Protein 8K9O (pdb70)

Sequence (179 aa):
SAGLSMQAELRQQQQRVELFSEVTLKIRQSLQLKEILHTTVTEVQRILQQADRVLIYHVLPDGTGKTISESVLPDYPTLMDLEFPQEVFPQEYQQLYAQGRVRAIADVHDPTAGLAECLVEFVDQFHHIKAKLIVPIVQNQLWGLLIAHQCDSVRQWVDFELELMQQLADQISIALSQAQL

Structure (mmCIF, N/CA/C/O backbone):
data_8K9O
#
_entry.id   8K9O
#
_cell.length_a   64.273
_cell.length_b   64.273
_cell.length_c   84.116
_cell.angle_alpha   90.000
_cell.angle_beta   90.000
_cell.angle_gamma   90.000
#
_symmetry.space_group_name_H-M   'P 43 21 2'
#
loop_
_entity.id
_entity.type
_entity.pdbx_description
1 polymer 'histidine kinase'
2 non-polymer PHYCOCYANOBILIN
3 water water
#
loop_
_atom_site.group_PDB
_atom_site.id
_atom_site.type_symbol
_atom_site.label_atom_id
_atom_site.label_alt_id
_atom_site.label_comp_id
_atom_site.label_asym_id
_atom_site.label_entity_id
_atom_site.label_seq_id
_atom_site.pdbx_PDB_ins_code
_atom_site.Cartn_x
_atom_site.Cartn_y
_atom_site.Cartn_z
_atom_site.occupancy
_atom_site.B_iso_or_equiv
_atom_site.auth_seq_id
_atom_site.auth_comp_id
_atom_site.auth_asym_id
_atom_site.auth_atom_id
_atom_site.pdbx_PDB_model_num
ATOM 1 N N . SER A 1 3 ? -34.915 -9.968 47.458 1.000 56.640 132 SER A N 1
ATOM 2 C CA . SER A 1 3 ? -34.584 -8.889 46.479 1.000 46.195 132 SER A CA 1
ATOM 3 C C . SER A 1 3 ? -34.777 -9.394 45.034 1.000 37.175 132 SER A C 1
ATOM 4 O O . SER A 1 3 ? -35.598 -10.310 44.802 1.000 37.407 132 SER A O 1
ATOM 7 N N . ALA A 1 4 ? -34.122 -8.734 44.077 1.000 37.532 133 ALA A N 1
ATOM 8 C CA . ALA A 1 4 ? -34.316 -8.921 42.627 1.000 34.049 133 ALA A CA 1
ATOM 9 C C . ALA A 1 4 ? -33.431 -7.908 41.887 1.000 34.197 133 ALA A C 1
ATOM 10 O O . ALA A 1 4 ? -32.812 -7.018 42.562 1.000 28.245 133 ALA A O 1
ATOM 12 N N . GLY A 1 5 ? -33.392 -8.028 40.557 1.000 30.520 134 GLY A N 1
ATOM 13 C CA . GLY A 1 5 ? -32.598 -7.139 39.685 1.000 35.420 134 GLY A CA 1
ATOM 14 C C . GLY A 1 5 ? -31.377 -7.858 39.160 1.000 37.369 134 GLY A C 1
ATOM 15 O O . GLY A 1 5 ? -30.588 -7.194 38.444 1.000 34.331 134 GLY A O 1
ATOM 16 N N . LEU A 1 6 ? -31.228 -9.158 39.494 1.000 34.053 135 LEU A N 1
ATOM 17 C CA . LEU A 1 6 ? -30.061 -9.990 39.095 1.000 36.973 135 LEU A CA 1
ATOM 18 C C . LEU A 1 6 ? -30.070 -10.216 37.578 1.000 36.206 135 LEU A C 1
ATOM 19 O O . LEU A 1 6 ? -28.969 -10.313 37.004 1.000 34.498 135 LEU A O 1
ATOM 24 N N . SER A 1 7 ? -31.242 -10.274 36.933 1.000 32.812 136 SER A N 1
ATOM 25 C CA . SER A 1 7 ? -31.314 -10.540 35.471 1.000 31.563 136 SER A CA 1
ATOM 26 C C . SER A 1 7 ? -30.889 -9.285 34.668 1.000 34.997 136 SER A C 1
ATOM 27 O O . SER A 1 7 ? -30.315 -9.442 33.574 1.000 34.758 136 SER A O 1
ATOM 30 N N . MET A 1 8 ? -31.131 -8.083 35.204 1.000 37.185 137 MET A N 1
ATOM 31 C CA . MET A 1 8 ? -30.886 -6.770 34.522 1.000 40.407 137 MET A CA 1
ATOM 32 C C . MET A 1 8 ? -29.428 -6.637 34.049 1.000 43.040 137 MET A C 1
ATOM 33 O O . MET A 1 8 ? -29.223 -6.201 32.898 1.000 43.083 137 MET A O 1
ATOM 38 N N . GLN A 1 9 ? -28.468 -6.925 34.932 1.000 43.822 138 GLN A N 1
ATOM 39 C CA . GLN A 1 9 ? -27.020 -6.703 34.671 1.000 51.125 138 GLN A CA 1
ATOM 40 C C . GLN A 1 9 ? -26.358 -8.047 34.308 1.000 46.826 138 GLN A C 1
ATOM 41 O O . GLN A 1 9 ? -25.173 -8.023 33.962 1.000 45.210 138 GLN A O 1
ATOM 47 N N . ALA A 1 10 ? -27.100 -9.167 34.327 1.000 39.573 139 ALA A N 1
ATOM 48 C CA . ALA A 1 10 ? -26.642 -10.474 33.791 1.000 37.143 139 ALA A CA 1
ATOM 49 C C . ALA A 1 10 ? -27.299 -10.758 32.419 1.000 33.774 139 ALA A C 1
ATOM 50 O O . ALA A 1 10 ? -26.944 -10.069 31.426 1.000 32.885 139 ALA A O 1
ATOM 52 N N . GLU A 1 11 ? -28.197 -11.746 32.328 1.000 33.570 140 GLU A N 1
ATOM 53 C CA . GLU A 1 11 ? -28.564 -12.366 31.019 1.000 32.342 140 GLU A CA 1
ATOM 54 C C . GLU A 1 11 ? -29.375 -11.380 30.153 1.000 30.843 140 GLU A C 1
ATOM 55 O O . GLU A 1 11 ? -29.197 -11.413 28.937 1.000 27.558 140 GLU A O 1
ATOM 61 N N . LEU A 1 12 ? -30.224 -10.520 30.720 1.000 31.403 141 LEU A N 1
ATOM 62 C CA . LEU A 1 12 ? -30.970 -9.513 29.894 1.000 29.664 141 LEU A CA 1
ATOM 63 C C . LEU A 1 12 ? -30.005 -8.506 29.260 1.000 29.896 141 LEU A C 1
ATOM 64 O O . LEU A 1 12 ? -30.182 -8.209 28.032 1.000 29.275 141 LEU A O 1
ATOM 69 N N . ARG A 1 13 ? -28.989 -8.006 29.969 1.000 29.338 142 ARG A N 1
ATOM 70 C CA . ARG A 1 13 ? -28.029 -7.058 29.332 1.000 32.439 142 ARG A CA 1
ATOM 71 C C . ARG A 1 13 ? -27.159 -7.831 28.311 1.000 32.696 142 ARG A C 1
ATOM 72 O O . ARG A 1 13 ? -26.858 -7.286 27.229 1.000 27.384 142 ARG A O 1
ATOM 80 N N . GLN A 1 14 ? -26.785 -9.084 28.609 1.000 29.053 143 GLN A N 1
ATOM 81 C CA . GLN A 1 14 ? -26.073 -9.953 27.631 1.000 30.237 143 GLN A CA 1
ATOM 82 C C . GLN A 1 14 ? -26.907 -10.043 26.355 1.000 26.494 143 GLN A C 1
ATOM 83 O O . GLN A 1 14 ? -26.342 -9.864 25.277 1.000 24.488 143 GLN A O 1
ATOM 89 N N . GLN A 1 15 ? -28.188 -10.380 26.490 1.000 23.876 144 GLN A N 1
ATOM 90 C CA . GLN A 1 15 ? -29.103 -10.564 25.328 1.000 23.275 144 GLN A CA 1
ATOM 91 C C . GLN A 1 15 ? -29.210 -9.208 24.599 1.000 21.660 144 GLN A C 1
ATOM 92 O O . GLN A 1 15 ? -29.275 -9.227 23.381 1.000 22.015 144 GLN A O 1
ATOM 98 N N . GLN A 1 16 ? -29.161 -8.054 25.295 1.000 23.562 145 GLN A N 1
ATOM 99 C CA . GLN A 1 16 ? -29.370 -6.725 24.649 1.000 25.354 145 GLN A CA 1
ATOM 100 C C . GLN A 1 16 ? -28.200 -6.403 23.717 1.000 24.417 145 GLN A C 1
ATOM 101 O O . GLN A 1 16 ? -28.438 -5.983 22.568 1.000 22.378 145 GLN A O 1
ATOM 107 N N . GLN A 1 17 ? -26.973 -6.645 24.196 1.000 21.102 146 GLN A N 1
ATOM 108 C CA . GLN A 1 17 ? -25.765 -6.494 23.373 1.000 20.252 146 GLN A CA 1
ATOM 109 C C . GLN A 1 17 ? -25.924 -7.392 22.144 1.000 16.113 146 GLN A C 1
ATOM 110 O O . GLN A 1 17 ? -25.635 -6.924 20.990 1.000 18.473 146 GLN A O 1
ATOM 116 N N . ARG A 1 18 ? -26.379 -8.624 22.342 1.000 17.746 147 ARG A N 1
ATOM 117 C CA . ARG A 1 18 ? -26.544 -9.576 21.228 1.000 18.715 147 ARG A CA 1
ATOM 118 C C . ARG A 1 18 ? -27.600 -9.045 20.251 1.000 18.581 147 ARG A C 1
ATOM 119 O O . ARG A 1 18 ? -27.419 -9.230 19.049 1.000 17.325 147 ARG A O 1
ATOM 127 N N . VAL A 1 19 ? -28.691 -8.459 20.746 1.000 15.741 148 VAL A N 1
ATOM 128 C CA . VAL A 1 19 ? -29.700 -7.864 19.824 1.000 16.140 148 VAL A CA 1
ATOM 129 C C . VAL A 1 19 ? -29.052 -6.756 18.982 1.000 15.669 148 VAL A C 1
ATOM 130 O O . VAL A 1 19 ? -29.284 -6.722 17.739 1.000 16.887 148 VAL A O 1
ATOM 134 N N . GLU A 1 20 ? -28.259 -5.879 19.583 1.000 16.219 149 GLU A N 1
ATOM 135 C CA . GLU A 1 20 ? -27.643 -4.733 18.852 1.000 17.895 149 GLU A CA 1
ATOM 136 C C . GLU A 1 20 ? -26.670 -5.283 17.810 1.000 18.775 149 GLU A C 1
ATOM 137 O O . GLU A 1 20 ? -26.648 -4.801 16.680 1.000 19.351 149 GLU A O 1
ATOM 143 N N . LEU A 1 21 ? -25.874 -6.288 18.169 1.000 18.483 150 LEU A N 1
ATOM 144 C CA . LEU A 1 21 ? -24.914 -6.880 17.209 1.000 19.186 150 LEU A CA 1
ATOM 145 C C . LEU A 1 21 ? -25.680 -7.574 16.069 1.000 20.027 150 LEU A C 1
ATOM 146 O O . LEU A 1 21 ? -25.241 -7.505 14.910 1.000 20.419 150 LEU A O 1
ATOM 151 N N . PHE A 1 22 ? -26.800 -8.232 16.354 1.000 17.555 151 PHE A N 1
ATOM 152 C CA . PHE A 1 22 ? -27.622 -8.894 15.327 1.000 17.157 151 PHE A CA 1
ATOM 153 C C . PHE A 1 22 ? -28.160 -7.848 14.345 1.000 17.958 151 PHE A C 1
ATOM 154 O O . PHE A 1 22 ? -28.165 -8.092 13.120 1.000 17.810 151 PHE A O 1
ATOM 162 N N . SER A 1 23 ? -28.642 -6.717 14.851 1.000 16.794 152 SER A N 1
ATOM 163 C CA . SER A 1 23 ? -29.118 -5.604 13.983 1.000 16.722 152 SER A CA 1
ATOM 164 C C . SER A 1 23 ? -28.009 -5.196 13.009 1.000 18.133 152 SER A C 1
ATOM 165 O O . SER A 1 23 ? -28.253 -5.051 11.795 1.000 18.046 152 SER A O 1
ATOM 168 N N . GLU A 1 24 ? -26.791 -5.026 13.522 1.000 19.010 153 GLU A N 1
ATOM 169 C CA . GLU A 1 24 ? -25.621 -4.556 12.752 1.000 18.000 153 GLU A CA 1
ATOM 170 C C . GLU A 1 24 ? -25.202 -5.618 11.738 1.000 17.959 153 GLU A C 1
ATOM 171 O O . GLU A 1 24 ? -24.881 -5.236 10.597 1.000 18.422 153 GLU A O 1
ATOM 177 N N . VAL A 1 25 ? -25.178 -6.898 12.110 1.000 17.481 154 VAL A N 1
ATOM 178 C CA . VAL A 1 25 ? -24.692 -7.957 11.190 1.000 19.855 154 VAL A CA 1
ATOM 179 C C . VAL A 1 25 ? -25.693 -8.120 10.046 1.000 18.402 154 VAL A C 1
ATOM 180 O O . VAL A 1 25 ? -25.258 -8.249 8.881 1.000 18.817 154 VAL A O 1
ATOM 184 N N . THR A 1 26 ? -26.989 -8.051 10.321 1.000 16.578 155 THR A N 1
ATOM 185 C CA . THR A 1 26 ? -27.983 -8.193 9.227 1.000 16.526 155 THR A CA 1
ATOM 186 C C . THR A 1 26 ? -27.872 -6.982 8.283 1.000 16.529 155 THR A C 1
ATOM 187 O O . THR A 1 26 ? -27.951 -7.199 7.031 1.000 16.328 155 THR A O 1
ATOM 191 N N . LEU A 1 27 ? -27.674 -5.766 8.790 1.000 17.114 156 LEU A N 1
ATOM 192 C CA . LEU A 1 27 ? -27.469 -4.600 7.868 1.000 16.746 156 LEU A CA 1
ATOM 193 C C . LEU A 1 27 ? -26.241 -4.830 6.977 1.000 16.705 156 LEU A C 1
ATOM 194 O O . LEU A 1 27 ? -26.355 -4.562 5.756 1.000 16.316 156 LEU A O 1
ATOM 199 N N . LYS A 1 28 ? -25.105 -5.268 7.531 1.000 15.353 157 LYS A N 1
ATOM 200 C CA . LYS A 1 28 ? -23.842 -5.498 6.768 1.000 19.124 157 LYS A CA 1
ATOM 201 C C . LYS A 1 28 ? -24.107 -6.516 5.656 1.000 17.608 157 LYS A C 1
ATOM 202 O O . LYS A 1 28 ? -23.645 -6.298 4.493 1.000 16.845 157 LYS A O 1
ATOM 208 N N . ILE A 1 29 ? -24.816 -7.610 5.957 1.000 16.313 158 ILE A N 1
ATOM 209 C CA . ILE A 1 29 ? -25.109 -8.629 4.905 1.000 15.442 158 ILE A CA 1
ATOM 210 C C . ILE A 1 29 ? -26.022 -8.034 3.841 1.000 15.163 158 ILE A C 1
ATOM 211 O O . ILE A 1 29 ? -25.756 -8.241 2.614 1.000 16.762 158 ILE A O 1
ATOM 216 N N . ARG A 1 30 ? -27.013 -7.232 4.221 1.000 15.996 159 ARG A N 1
ATOM 217 C CA . ARG A 1 30 ? -27.893 -6.573 3.238 1.000 15.740 159 ARG A CA 1
ATOM 218 C C . ARG A 1 30 ? -27.082 -5.617 2.361 1.000 16.895 159 ARG A C 1
ATOM 219 O O . ARG A 1 30 ? -27.397 -5.529 1.146 1.000 16.543 159 ARG A O 1
ATOM 227 N N . GLN A 1 31 ? -26.083 -4.948 2.930 1.000 16.970 160 GLN A N 1
ATOM 228 C CA . GLN A 1 31 ? -25.208 -4.022 2.159 1.000 17.406 160 GLN A CA 1
ATOM 229 C C . GLN A 1 31 ? -24.423 -4.829 1.126 1.000 17.555 160 GLN A C 1
ATOM 230 O O . GLN A 1 31 ? -24.286 -4.323 0.004 1.000 19.136 160 GLN A O 1
ATOM 236 N N . SER A 1 32 ? -23.904 -6.007 1.462 1.000 17.016 161 SER A N 1
ATOM 237 C CA . SER A 1 32 ? -23.196 -6.930 0.538 1.000 17.544 161 SER A CA 1
ATOM 238 C C . SER A 1 32 ? -24.152 -7.321 -0.593 1.000 18.608 161 SER A C 1
ATOM 239 O O . SER A 1 32 ? -23.797 -7.213 -1.775 1.000 17.225 161 SER A O 1
ATOM 242 N N . LEU A 1 33 ? -25.389 -7.690 -0.247 1.000 16.814 162 LEU A N 1
ATOM 243 C CA . LEU A 1 33 ? -26.417 -8.028 -1.264 1.000 16.246 162 LEU A CA 1
ATOM 244 C C . LEU A 1 33 ? -26.666 -6.817 -2.174 1.000 15.775 162 LEU A C 1
ATOM 245 O O . LEU A 1 33 ? -26.740 -6.980 -3.410 1.000 17.432 162 LEU A O 1
ATOM 250 N N . GLN A 1 34 ? -26.844 -5.643 -1.605 1.000 16.172 163 GLN A N 1
ATOM 251 C CA . GLN A 1 34 ? -27.182 -4.442 -2.389 1.000 16.323 163 GLN A CA 1
ATOM 252 C C . GLN A 1 34 ? -26.006 -4.093 -3.318 1.000 14.944 163 GLN A C 1
ATOM 253 O O . GLN A 1 34 ? -26.297 -3.794 -4.509 1.000 15.013 163 GLN A O 1
ATOM 259 N N . LEU A 1 35 ? -24.757 -4.114 -2.827 1.000 15.504 164 LEU A N 1
ATOM 260 C CA . LEU A 1 35 ? -23.602 -3.864 -3.720 1.000 16.157 164 LEU A CA 1
ATOM 261 C C . LEU A 1 35 ? -23.582 -4.872 -4.880 1.000 16.490 164 LEU A C 1
ATOM 262 O O . LEU A 1 35 ? -23.415 -4.433 -6.055 1.000 15.722 164 LEU A O 1
ATOM 267 N N . LYS A 1 36 ? -23.789 -6.181 -4.628 1.000 13.504 165 LYS A N 1
ATOM 268 C CA . LYS A 1 36 ? -23.754 -7.186 -5.711 1.000 15.987 165 LYS A CA 1
ATOM 269 C C . LYS A 1 36 ? -24.944 -6.957 -6.652 1.000 15.035 165 LYS A C 1
ATOM 270 O O . LYS A 1 36 ? -24.790 -7.176 -7.880 1.000 15.494 165 LYS A O 1
ATOM 276 N N . GLU A 1 37 ? -26.074 -6.511 -6.109 1.000 14.873 166 GLU A N 1
ATOM 277 C CA . GLU A 1 37 ? -27.237 -6.187 -6.972 1.000 15.542 166 GLU A CA 1
ATOM 278 C C . GLU A 1 37 ? -26.910 -5.011 -7.886 1.000 14.771 166 GLU A C 1
ATOM 279 O O . GLU A 1 37 ? -27.274 -5.053 -9.114 1.000 16.564 166 GLU A O 1
ATOM 285 N N . ILE A 1 38 ? -26.249 -3.995 -7.362 1.000 14.855 167 ILE A N 1
ATOM 286 C CA . ILE A 1 38 ? -25.917 -2.808 -8.194 1.000 15.426 167 ILE A CA 1
ATOM 287 C C . ILE A 1 38 ? -24.957 -3.244 -9.304 1.000 15.587 167 ILE A C 1
ATOM 288 O O . ILE A 1 38 ? -25.160 -2.819 -10.492 1.000 14.788 167 ILE A O 1
ATOM 293 N N . LEU A 1 39 ? -23.951 -4.053 -8.971 1.000 14.688 168 LEU A N 1
ATOM 294 C CA . LEU A 1 39 ? -22.968 -4.551 -9.974 1.000 15.272 168 LEU A CA 1
ATOM 295 C C . LEU A 1 39 ? -23.707 -5.416 -11.002 1.000 15.670 168 LEU A C 1
ATOM 296 O O . LEU A 1 39 ? -23.429 -5.292 -12.207 1.000 16.101 168 LEU A O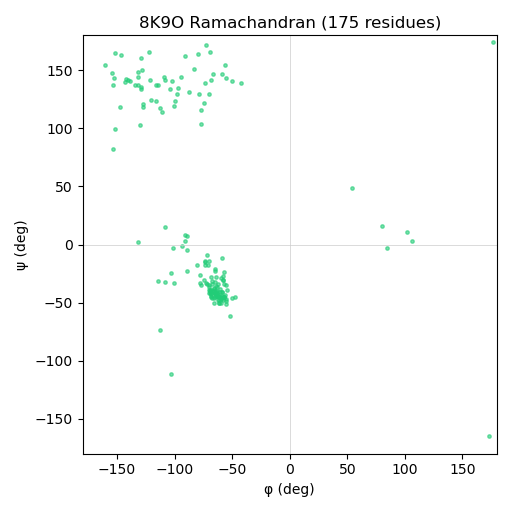 1
ATOM 301 N N . HIS A 1 40 ? -24.607 -6.308 -10.575 1.000 14.383 169 HIS A N 1
ATOM 302 C CA . HIS A 1 40 ? -25.408 -7.167 -11.488 1.000 15.408 169 HIS A CA 1
ATOM 303 C C . HIS A 1 40 ? -26.292 -6.309 -12.405 1.000 16.120 169 HIS A C 1
ATOM 304 O O . HIS A 1 40 ? -26.340 -6.519 -13.644 1.000 15.369 169 HIS A O 1
ATOM 311 N N . THR A 1 41 ? -27.042 -5.382 -11.838 1.000 15.711 170 THR A N 1
ATOM 312 C CA . THR A 1 41 ? -27.868 -4.433 -12.619 1.000 16.010 170 THR A CA 1
ATOM 313 C C . THR A 1 41 ? -26.961 -3.688 -13.599 1.000 14.204 170 THR A C 1
ATOM 314 O O . THR A 1 41 ? -27.346 -3.459 -14.760 1.000 16.542 170 THR A O 1
ATOM 318 N N . THR A 1 42 ? -25.796 -3.255 -13.176 1.000 14.094 171 THR A N 1
ATOM 319 C CA . THR A 1 42 ? -24.877 -2.502 -14.069 1.000 14.707 171 THR A CA 1
ATOM 320 C C . THR A 1 42 ? -24.473 -3.389 -15.262 1.000 15.070 171 THR A C 1
ATOM 321 O O . THR A 1 42 ? -24.563 -2.930 -16.443 1.000 14.818 171 THR A O 1
ATOM 325 N N . VAL A 1 43 ? -24.016 -4.630 -15.046 1.000 14.293 172 VAL A N 1
ATOM 326 C CA . VAL A 1 43 ? -23.597 -5.484 -16.195 1.000 14.904 172 VAL A CA 1
ATOM 327 C C . VAL A 1 43 ? -24.801 -5.830 -17.078 1.000 14.583 172 VAL A C 1
ATOM 328 O O . VAL A 1 43 ? -24.657 -5.802 -18.342 1.000 14.798 172 VAL A O 1
ATOM 332 N N . THR A 1 44 ? -25.980 -6.074 -16.506 1.000 14.426 173 THR A N 1
ATOM 333 C CA . THR A 1 44 ? -27.180 -6.423 -17.300 1.000 14.412 173 THR A CA 1
ATOM 334 C C . THR A 1 44 ? -27.648 -5.209 -18.126 1.000 14.141 173 THR A C 1
ATOM 335 O O . THR A 1 44 ? -27.939 -5.382 -19.335 1.000 14.926 173 THR A O 1
ATOM 339 N N . GLU A 1 45 ? -27.680 -4.037 -17.519 1.000 13.988 174 GLU A N 1
ATOM 340 C CA . GLU A 1 45 ? -28.097 -2.810 -18.233 1.000 15.580 174 GLU A CA 1
ATOM 341 C C . GLU A 1 45 ? -27.028 -2.443 -19.283 1.000 15.561 174 GLU A C 1
ATOM 342 O O . GLU A 1 45 ? -27.417 -2.025 -20.402 1.000 14.804 174 GLU A O 1
ATOM 348 N N . VAL A 1 46 ? -25.741 -2.542 -18.975 1.000 14.081 175 VAL A N 1
ATOM 349 C CA . VAL A 1 46 ? -24.696 -2.223 -19.994 1.000 15.304 175 VAL A CA 1
ATOM 350 C C . VAL A 1 46 ? -24.820 -3.197 -21.151 1.000 16.097 175 VAL A C 1
ATOM 351 O O . VAL A 1 46 ? -24.735 -2.744 -22.321 1.000 14.577 175 VAL A O 1
ATOM 355 N N . GLN A 1 47 ? -25.080 -4.470 -20.883 1.000 15.346 176 GLN A N 1
ATOM 356 C CA . GLN A 1 47 ? -25.249 -5.429 -21.986 1.000 17.651 176 GLN A CA 1
ATOM 357 C C . GLN A 1 47 ? -26.448 -5.022 -22.877 1.000 17.598 176 GLN A C 1
ATOM 358 O O . GLN A 1 47 ? -26.292 -4.996 -24.116 1.000 16.983 176 GLN A O 1
ATOM 364 N N . ARG A 1 48 ? -27.587 -4.661 -22.282 1.000 16.219 177 ARG A N 1
ATOM 365 C CA . ARG A 1 48 ? -28.808 -4.226 -23.013 1.000 16.490 177 ARG A CA 1
ATOM 366 C C . ARG A 1 48 ? -28.511 -2.949 -23.803 1.000 16.542 177 ARG A C 1
ATOM 367 O O . ARG A 1 48 ? -28.888 -2.837 -25.002 1.000 16.807 177 ARG A O 1
ATOM 375 N N . ILE A 1 49 ? -27.881 -1.957 -23.165 1.000 15.459 178 ILE A N 1
ATOM 376 C CA . ILE A 1 49 ? -27.633 -0.631 -23.779 1.000 15.306 178 ILE A CA 1
ATOM 377 C C . ILE A 1 49 ? -26.628 -0.744 -24.911 1.000 16.103 178 ILE A C 1
ATOM 378 O O . ILE A 1 49 ? -26.880 -0.150 -25.986 1.000 17.487 178 ILE A O 1
ATOM 383 N N . LEU A 1 50 ? -25.599 -1.575 -24.739 1.000 15.806 179 LEU A N 1
ATOM 384 C CA . LEU A 1 50 ? -24.572 -1.726 -25.797 1.000 17.356 179 LEU A CA 1
ATOM 385 C C . LEU A 1 50 ? -25.071 -2.667 -26.874 1.000 17.496 179 LEU A C 1
ATOM 386 O O . LEU A 1 50 ? -24.452 -2.698 -27.945 1.000 18.959 179 LEU A O 1
ATOM 391 N N . GLN A 1 51 ? -26.081 -3.444 -26.563 1.000 17.115 180 GLN A N 1
ATOM 392 C CA A GLN A 1 51 ? -26.481 -4.654 -27.322 0.500 18.426 180 GLN A CA 1
ATOM 393 C CA B GLN A 1 51 ? -26.468 -4.622 -27.368 0.500 19.928 180 GLN A CA 1
ATOM 394 C C . GLN A 1 51 ? -25.216 -5.483 -27.564 1.000 19.377 180 GLN A C 1
ATOM 395 O O . GLN A 1 51 ? -25.001 -5.986 -28.685 1.000 18.759 180 GLN A O 1
ATOM 406 N N . ALA A 1 52 ? -24.413 -5.653 -26.512 1.000 18.399 181 ALA A N 1
ATOM 407 C CA . ALA A 1 52 ? -23.266 -6.589 -26.497 1.000 18.029 181 ALA A CA 1
ATOM 408 C C . ALA A 1 52 ? -23.799 -7.991 -26.244 1.000 18.013 181 ALA A C 1
ATOM 409 O O . ALA A 1 52 ? -24.973 -8.134 -25.780 1.000 18.461 181 ALA A O 1
ATOM 411 N N . ASP A 1 53 ? -22.991 -9.016 -26.516 1.000 16.583 182 ASP A N 1
ATOM 412 C CA . ASP A 1 53 ? -23.408 -10.431 -26.291 1.000 17.339 182 ASP A CA 1
ATOM 413 C C . ASP A 1 53 ? -23.041 -10.883 -24.867 1.000 17.858 182 ASP A C 1
ATOM 414 O O . ASP A 1 53 ? -23.700 -11.798 -24.335 1.000 18.718 182 ASP A O 1
ATOM 419 N N . ARG A 1 54 ? -22.060 -10.230 -24.243 1.000 16.904 183 ARG A N 1
ATOM 420 C CA . ARG A 1 54 ? -21.695 -10.505 -22.849 1.000 16.885 183 ARG A CA 1
ATOM 421 C C . ARG A 1 54 ? -21.068 -9.252 -22.232 1.000 16.834 183 ARG A C 1
ATOM 422 O O . ARG A 1 54 ? -20.273 -8.595 -22.890 1.000 16.468 183 ARG A O 1
ATOM 430 N N . VAL A 1 55 ? -21.447 -8.958 -21.005 1.000 14.545 184 VAL A N 1
ATOM 431 C CA . VAL A 1 55 ? -20.761 -7.941 -20.167 1.000 14.917 184 VAL A CA 1
ATOM 432 C C . VAL A 1 55 ? -20.464 -8.596 -18.832 1.000 16.468 184 VAL A C 1
ATOM 433 O O . VAL A 1 55 ? -21.365 -9.329 -18.335 1.000 18.182 184 VAL A O 1
ATOM 437 N N . LEU A 1 56 ? -19.238 -8.438 -18.316 1.000 16.088 185 LEU A N 1
ATOM 438 C CA . LEU A 1 56 ? -18.910 -9.111 -17.034 1.000 16.600 185 LEU A CA 1
ATOM 439 C C . LEU A 1 56 ? -17.945 -8.243 -16.249 1.000 16.453 185 LEU A C 1
ATOM 440 O O . LEU A 1 56 ? -17.287 -7.301 -16.819 1.000 14.068 185 LEU A O 1
ATOM 445 N N . ILE A 1 57 ? -17.847 -8.536 -14.952 1.000 15.828 186 ILE A N 1
ATOM 446 C CA . ILE A 1 57 ? -16.792 -7.995 -14.054 1.000 17.725 186 ILE A CA 1
ATOM 447 C C . ILE A 1 57 ? -15.908 -9.170 -13.644 1.000 19.817 186 ILE A C 1
ATOM 448 O O . ILE A 1 57 ? -16.448 -10.182 -13.136 1.000 18.797 186 ILE A O 1
ATOM 453 N N . TYR A 1 58 ? -14.629 -9.112 -14.026 1.000 18.758 187 TYR A N 1
ATOM 454 C CA . TYR A 1 58 ? -13.605 -10.128 -13.711 1.000 21.126 187 TYR A CA 1
ATOM 455 C C . TYR A 1 58 ? -12.771 -9.593 -12.549 1.000 21.013 187 TYR A C 1
ATOM 456 O O . TYR A 1 58 ? -12.145 -8.555 -12.681 1.000 22.749 187 TYR A O 1
ATOM 465 N N . HIS A 1 59 ? -12.744 -10.287 -11.407 1.000 22.720 188 HIS A N 1
ATOM 466 C CA . HIS A 1 59 ? -11.993 -9.893 -10.198 1.000 20.788 188 HIS A CA 1
ATOM 467 C C . HIS A 1 59 ? -10.659 -10.652 -10.176 1.000 18.623 188 HIS A C 1
ATOM 468 O O . HIS A 1 59 ? -10.671 -11.869 -10.397 1.000 19.658 188 HIS A O 1
ATOM 475 N N . VAL A 1 60 ? -9.574 -9.935 -9.991 1.000 21.128 189 VAL A N 1
ATOM 476 C CA . VAL A 1 60 ? -8.232 -10.568 -9.814 1.000 23.500 189 VAL A CA 1
ATOM 477 C C . VAL A 1 60 ? -7.880 -10.549 -8.328 1.000 24.822 189 VAL A C 1
ATOM 478 O O . VAL A 1 60 ? -8.136 -9.529 -7.650 1.000 23.429 189 VAL A O 1
ATOM 482 N N . LEU A 1 61 ? -7.268 -11.640 -7.867 1.000 28.846 190 LEU A N 1
ATOM 483 C CA . LEU A 1 61 ? -6.711 -11.794 -6.499 1.000 32.705 190 LEU A CA 1
ATOM 484 C C . LEU A 1 61 ? -5.263 -11.335 -6.543 1.000 31.851 190 LEU A C 1
ATOM 485 O O . LEU A 1 61 ? -4.721 -11.189 -7.632 1.000 30.774 190 LEU A O 1
ATOM 490 N N . PRO A 1 62 ? -4.595 -11.024 -5.401 1.000 38.618 191 PRO A N 1
ATOM 491 C CA . PRO A 1 62 ? -3.218 -10.500 -5.430 1.000 37.618 191 PRO A CA 1
ATOM 492 C C . PRO A 1 62 ? -2.159 -11.377 -6.130 1.000 38.314 191 PRO A C 1
ATOM 493 O O . PRO A 1 62 ? -1.169 -10.851 -6.639 1.000 44.445 191 PRO A O 1
ATOM 497 N N . ASP A 1 63 ? -2.407 -12.679 -6.212 1.000 41.687 192 ASP A N 1
ATOM 498 C CA . ASP A 1 63 ? -1.511 -13.642 -6.912 1.000 40.382 192 ASP A CA 1
ATOM 499 C C . ASP A 1 63 ? -1.899 -13.749 -8.395 1.000 40.725 192 ASP A C 1
ATOM 500 O O . ASP A 1 63 ? -1.370 -14.626 -9.106 1.000 37.159 192 ASP A O 1
ATOM 505 N N . GLY A 1 64 ? -2.824 -12.902 -8.841 1.000 30.328 193 GLY A N 1
ATOM 506 C CA . GLY A 1 64 ? -3.136 -12.749 -10.263 1.000 30.235 193 GLY A CA 1
ATOM 507 C C . GLY A 1 64 ? -4.127 -13.769 -10.745 1.000 26.101 193 GLY A C 1
ATOM 508 O O . GLY A 1 64 ? -4.516 -13.646 -11.899 1.000 28.363 193 GLY A O 1
ATOM 509 N N . THR A 1 65 ? -4.592 -14.724 -9.920 1.000 23.650 194 THR A N 1
ATOM 510 C CA . THR A 1 65 ? -5.709 -15.599 -10.329 1.000 20.692 194 THR A CA 1
ATOM 511 C C . THR A 1 65 ? -6.990 -14.759 -10.395 1.000 20.462 194 THR A C 1
ATOM 512 O O . THR A 1 65 ? -7.004 -13.674 -9.839 1.000 21.878 194 THR A O 1
ATOM 516 N N . GLY A 1 66 ? -8.034 -15.279 -11.009 1.000 24.648 195 GLY A N 1
ATOM 517 C CA . GLY A 1 66 ? -9.233 -14.455 -11.215 1.000 26.693 195 GLY A CA 1
ATOM 518 C C . GLY A 1 66 ? -10.517 -15.247 -11.284 1.000 26.218 195 GLY A C 1
ATOM 519 O O . GLY A 1 66 ? -10.503 -16.480 -11.437 1.000 27.166 195 GLY A O 1
ATOM 520 N N . LYS A 1 67 ? -11.626 -14.542 -11.155 1.000 26.520 196 LYS A N 1
ATOM 521 C CA . LYS A 1 67 ? -12.970 -15.143 -11.268 1.000 29.901 196 LYS A CA 1
ATOM 522 C C . LYS A 1 67 ? -13.950 -14.056 -11.694 1.000 25.914 196 LYS A C 1
ATOM 523 O O . LYS A 1 67 ? -13.768 -12.890 -11.247 1.000 24.932 196 LYS A O 1
ATOM 529 N N . THR A 1 68 ? -14.962 -14.450 -12.454 1.000 30.017 197 THR A N 1
ATOM 5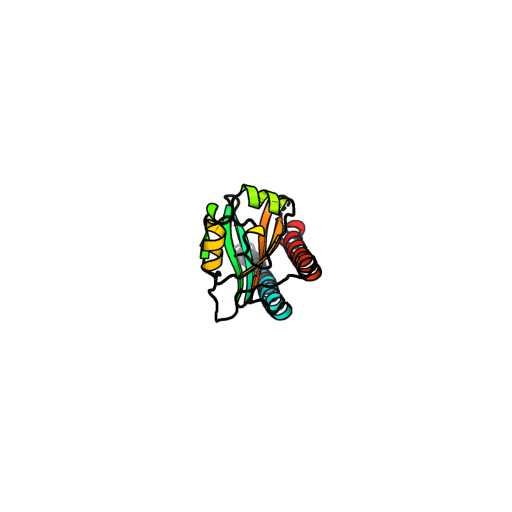30 C CA . THR A 1 68 ? -16.098 -13.577 -12.865 1.000 30.546 197 THR A CA 1
ATOM 531 C C . THR A 1 68 ? -17.032 -13.372 -11.676 1.000 30.322 197 THR A C 1
ATOM 532 O O . THR A 1 68 ? -17.506 -14.385 -11.124 1.000 34.514 197 THR A O 1
ATOM 536 N N . ILE A 1 69 ? -17.261 -12.128 -11.268 1.000 26.793 198 ILE A N 1
ATOM 537 C CA . ILE A 1 69 ? -18.091 -11.845 -10.070 1.000 28.810 198 ILE A CA 1
ATOM 538 C C . ILE A 1 69 ? -19.491 -11.372 -10.504 1.000 26.232 198 ILE A C 1
ATOM 539 O O . ILE A 1 69 ? -20.454 -11.625 -9.741 1.000 22.530 198 ILE A O 1
ATOM 544 N N . SER A 1 70 ? -19.630 -10.808 -11.712 1.000 21.301 199 SER A N 1
ATOM 545 C CA . SER A 1 70 ? -20.931 -10.372 -12.306 1.000 19.988 199 SER A CA 1
ATOM 546 C C . SER A 1 70 ? -20.924 -10.665 -13.803 1.000 19.995 199 SER A C 1
ATOM 547 O O . SER A 1 70 ? -19.865 -10.496 -14.455 1.000 19.492 199 SER A O 1
ATOM 550 N N . GLU A 1 71 ? -22.049 -11.091 -14.362 1.000 17.871 200 GLU A N 1
ATOM 551 C CA . GLU A 1 71 ? -22.140 -11.384 -15.810 1.000 18.009 200 GLU A CA 1
ATOM 552 C C . GLU A 1 71 ? -23.572 -11.186 -16.292 1.000 18.953 200 GLU A C 1
ATOM 553 O O . GLU A 1 71 ? -24.551 -11.598 -15.587 1.000 18.699 200 GLU A O 1
ATOM 559 N N . SER A 1 72 ? -23.690 -10.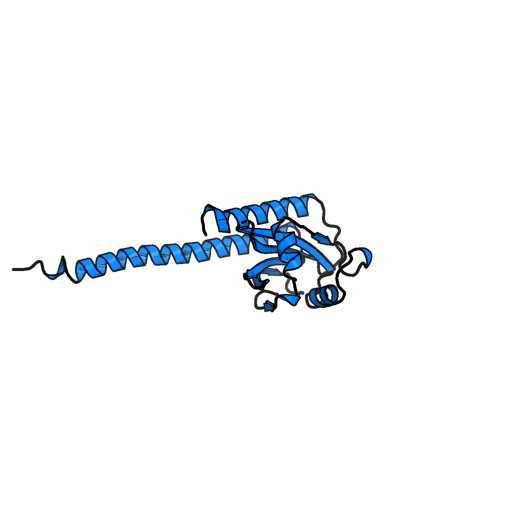670 -17.499 1.000 17.453 201 SER A N 1
ATOM 560 C CA . SER A 1 72 ? -24.914 -10.740 -18.331 1.000 17.593 201 SER A CA 1
ATOM 561 C C . SER A 1 72 ? -24.548 -11.305 -19.688 1.000 19.056 201 SER A C 1
ATOM 562 O O . SER A 1 72 ? -23.737 -10.683 -20.433 1.000 18.740 201 SER A O 1
ATOM 565 N N . VAL A 1 73 ? -25.108 -12.454 -20.057 1.000 19.653 202 VAL A N 1
ATOM 566 C CA . VAL A 1 73 ? -24.724 -13.121 -21.332 1.000 19.688 202 VAL A CA 1
ATOM 567 C C . VAL A 1 73 ? -25.987 -13.567 -22.050 1.000 20.665 202 VAL A C 1
ATOM 568 O O . VAL A 1 73 ? -26.876 -14.042 -21.392 1.000 22.447 202 VAL A O 1
ATOM 572 N N . LEU A 1 74 ? -26.044 -13.363 -23.360 1.000 21.919 203 LEU A N 1
ATOM 573 C CA . LEU A 1 74 ? -27.157 -13.886 -24.174 1.000 23.649 203 LEU A CA 1
ATOM 574 C C . LEU A 1 74 ? -27.058 -15.403 -24.165 1.000 26.403 203 LEU A C 1
ATOM 575 O O . LEU A 1 74 ? -25.978 -15.956 -24.066 1.000 25.783 203 LEU A O 1
ATOM 580 N N . PRO A 1 75 ? -28.207 -16.112 -24.201 1.000 31.812 204 PRO A N 1
ATOM 581 C CA . PRO A 1 75 ? -28.231 -17.542 -23.884 1.000 31.983 204 PRO A CA 1
ATOM 582 C C . PRO A 1 75 ? -27.552 -18.413 -24.950 1.000 32.496 204 PRO A C 1
ATOM 583 O O . PRO A 1 75 ? -27.264 -19.557 -24.638 1.000 35.375 204 PRO A O 1
ATOM 587 N N . ASP A 1 76 ? -27.286 -17.860 -26.136 1.000 31.803 205 ASP A N 1
ATOM 588 C CA . ASP A 1 76 ? -26.589 -18.562 -27.250 1.000 34.986 205 ASP A CA 1
ATOM 589 C C . ASP A 1 76 ? -25.099 -18.738 -26.937 1.000 34.359 205 ASP A C 1
ATOM 590 O O . ASP A 1 76 ? -24.434 -19.413 -27.739 1.000 33.416 205 ASP A O 1
ATOM 595 N N . TYR A 1 77 ? -24.571 -18.128 -25.865 1.000 26.230 206 TYR A N 1
ATOM 596 C CA . TYR A 1 77 ? -23.102 -18.048 -25.653 1.000 26.969 206 TYR A CA 1
ATOM 597 C C . TYR A 1 77 ? -22.758 -18.533 -24.257 1.000 25.468 206 TYR A C 1
ATOM 598 O O . TYR A 1 77 ? -23.556 -18.416 -23.330 1.000 24.709 206 TYR A O 1
ATOM 607 N N . PRO A 1 78 ? -21.556 -19.104 -24.075 1.000 25.140 207 PRO A N 1
ATOM 608 C CA . PRO A 1 78 ? -21.168 -19.639 -22.772 1.000 27.285 207 PRO A CA 1
ATOM 609 C C . PRO A 1 78 ? -21.168 -18.618 -21.631 1.000 29.735 207 PRO A C 1
ATOM 610 O O . PRO A 1 78 ? -20.848 -17.465 -21.877 1.000 23.915 207 PRO A O 1
ATOM 614 N N . THR A 1 79 ? -21.500 -19.086 -20.429 1.000 25.220 208 THR A N 1
ATOM 615 C CA . THR A 1 79 ? -21.435 -18.318 -19.168 1.000 28.188 208 THR A CA 1
ATOM 616 C C . THR A 1 79 ? -20.036 -18.466 -18.582 1.000 30.318 208 THR A C 1
ATOM 617 O O . THR A 1 79 ? -19.554 -19.602 -18.448 1.000 29.272 208 THR A O 1
ATOM 621 N N . LEU A 1 80 ? -19.425 -17.354 -18.194 1.000 24.625 209 LEU A N 1
ATOM 622 C CA . LEU A 1 80 ? -18.157 -17.370 -17.425 1.000 28.295 209 LEU A CA 1
ATOM 623 C C . LEU A 1 80 ? -18.406 -17.309 -15.916 1.000 26.286 209 LEU A C 1
ATOM 624 O O . LEU A 1 80 ? -17.427 -17.301 -15.158 1.000 25.331 209 LEU A O 1
ATOM 629 N N . MET A 1 81 ? -19.652 -17.234 -15.456 1.000 25.973 210 MET A N 1
ATOM 630 C CA . MET A 1 81 ? -19.916 -16.994 -14.010 1.000 28.930 210 MET A CA 1
ATOM 631 C C . MET A 1 81 ? -19.142 -17.937 -13.073 1.000 34.219 210 MET A C 1
ATOM 632 O O . MET A 1 81 ? -18.610 -17.435 -12.028 1.000 35.178 210 MET A O 1
ATOM 637 N N . ASP A 1 82 ? -19.108 -19.237 -13.329 1.000 33.795 211 ASP A N 1
ATOM 638 C CA . ASP A 1 82 ? -18.628 -20.176 -12.263 1.000 39.064 211 ASP A CA 1
ATOM 639 C C . ASP A 1 82 ? -17.115 -20.388 -12.387 1.000 37.726 211 ASP A C 1
ATOM 640 O O . ASP A 1 82 ? -16.540 -21.213 -11.647 1.000 36.787 211 ASP A O 1
ATOM 645 N N . LEU A 1 83 ? -16.469 -19.707 -13.318 1.000 34.420 212 LEU A N 1
ATOM 646 C CA . LEU A 1 83 ? -15.153 -20.187 -13.779 1.000 34.690 212 LEU A CA 1
ATOM 647 C C . LEU A 1 83 ? -14.083 -19.417 -13.028 1.000 37.834 212 LEU A C 1
ATOM 648 O O . LEU A 1 83 ? -14.166 -18.162 -12.924 1.000 35.530 212 LEU A O 1
ATOM 653 N N . GLU A 1 84 ? -13.102 -20.167 -12.553 1.000 29.580 213 GLU A N 1
ATOM 654 C CA . GLU A 1 84 ? -11.903 -19.593 -11.932 1.000 34.394 213 GLU A CA 1
ATOM 655 C C . GLU A 1 84 ? -10.773 -19.839 -12.912 1.000 33.061 213 GLU A C 1
ATOM 656 O O . GLU A 1 84 ? -10.823 -20.888 -13.595 1.000 33.557 213 GLU A O 1
ATOM 662 N N . PHE A 1 85 ? -9.847 -18.892 -13.017 1.000 29.752 214 PHE A N 1
ATOM 663 C CA . PHE A 1 85 ? -8.714 -19.039 -13.955 1.000 30.743 214 PHE A CA 1
ATOM 664 C C . PHE A 1 85 ? -7.431 -18.710 -13.242 1.000 26.331 214 PHE A C 1
ATOM 665 O O . PHE A 1 85 ? -7.399 -17.900 -12.320 1.000 27.069 214 PHE A O 1
ATOM 673 N N . PRO A 1 86 ? -6.344 -19.379 -13.656 1.000 29.674 215 PRO A N 1
ATOM 674 C CA . PRO A 1 86 ? -5.018 -19.095 -13.135 1.000 26.774 215 PRO A CA 1
ATOM 675 C C . PRO A 1 86 ? -4.494 -17.763 -13.680 1.000 27.076 215 PRO A C 1
ATOM 676 O O . PRO A 1 86 ? -5.114 -17.159 -14.607 1.000 25.048 215 PRO A O 1
ATOM 680 N N . GLN A 1 87 ? -3.366 -17.356 -13.115 1.000 24.633 216 GLN A N 1
ATOM 681 C CA . GLN A 1 87 ? -2.626 -16.125 -13.458 1.000 29.846 216 GLN A CA 1
ATOM 682 C C . GLN A 1 87 ? -2.308 -16.126 -14.959 1.000 26.460 216 GLN A C 1
ATOM 683 O O . GLN A 1 87 ? -2.263 -15.028 -15.552 1.000 26.864 216 GLN A O 1
ATOM 689 N N . GLU A 1 88 ? -2.038 -17.289 -15.578 1.000 24.382 217 GLU A N 1
ATOM 690 C CA . GLU A 1 88 ? -1.546 -17.303 -16.987 1.000 24.183 217 GLU A CA 1
ATOM 691 C C . GLU A 1 88 ? -2.600 -16.764 -17.973 1.000 24.788 217 GLU A C 1
ATOM 692 O O . GLU A 1 88 ? -2.197 -16.378 -19.078 1.000 21.381 217 GLU A O 1
ATOM 698 N N . VAL A 1 89 ? -3.899 -16.774 -17.668 1.000 21.761 218 VAL A N 1
ATOM 699 C CA . VAL A 1 89 ? -4.883 -16.226 -18.667 1.000 23.858 218 VAL A CA 1
ATOM 700 C C . VAL A 1 89 ? -4.778 -14.696 -18.761 1.000 20.791 218 VAL A C 1
ATOM 701 O O . VAL A 1 89 ? -5.304 -14.124 -19.745 1.000 20.713 218 VAL A O 1
ATOM 705 N N . PHE A 1 90 ? -4.177 -14.051 -17.781 1.000 20.856 219 PHE A N 1
ATOM 706 C CA . PHE A 1 90 ? -4.085 -12.570 -17.671 1.000 22.983 219 PHE A CA 1
ATOM 707 C C . PHE A 1 90 ? -2.844 -12.280 -16.854 1.000 22.219 219 PHE A C 1
ATOM 708 O O . PHE A 1 90 ? -2.921 -12.045 -15.655 1.000 23.726 219 PHE A O 1
ATOM 716 N N . PRO A 1 91 ? -1.675 -12.285 -17.521 1.000 23.900 220 PRO A N 1
ATOM 717 C CA . PRO A 1 91 ? -0.392 -12.178 -16.833 1.000 24.957 220 PRO A CA 1
ATOM 718 C C . PRO A 1 91 ? -0.218 -10.965 -15.920 1.000 26.029 220 PRO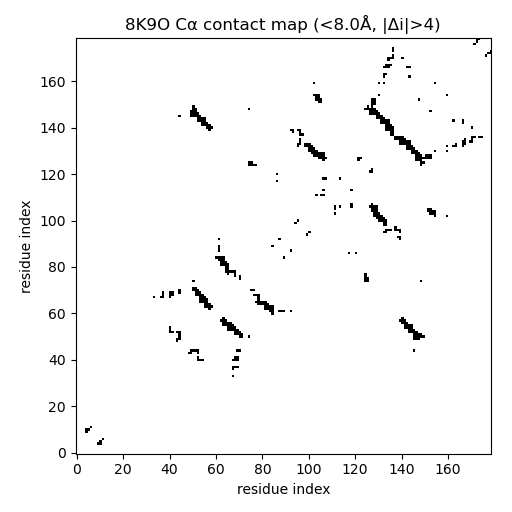 A C 1
ATOM 719 O O . PRO A 1 91 ? -0.653 -9.834 -16.238 1.000 22.353 220 PRO A O 1
ATOM 723 N N . GLN A 1 92 ? 0.466 -11.168 -14.788 1.000 26.388 221 GLN A N 1
ATOM 724 C CA . GLN A 1 92 ? 0.615 -10.089 -13.784 1.000 27.812 221 GLN A CA 1
ATOM 725 C C . GLN A 1 92 ? 1.289 -8.868 -14.419 1.000 26.172 221 GLN A C 1
ATOM 726 O O . GLN A 1 92 ? 0.977 -7.748 -13.953 1.000 24.685 221 GLN A O 1
ATOM 732 N N . GLU A 1 93 ? 2.160 -9.031 -15.413 1.000 25.977 222 GLU A N 1
ATOM 733 C CA . GLU A 1 93 ? 2.782 -7.847 -16.065 1.000 28.991 222 GLU A CA 1
ATOM 734 C C . GLU A 1 93 ? 1.658 -6.964 -16.659 1.000 22.957 222 GLU A C 1
ATOM 735 O O . GLU A 1 93 ? 1.726 -5.751 -16.524 1.000 23.219 222 GLU A O 1
ATOM 741 N N . TYR A 1 94 ? 0.654 -7.576 -17.266 1.000 25.166 223 TYR A N 1
ATOM 742 C CA . TYR A 1 94 ? -0.488 -6.847 -17.876 1.000 22.071 223 TYR A CA 1
ATOM 743 C C . TYR A 1 94 ? -1.448 -6.392 -16.774 1.000 21.842 223 TYR A C 1
ATOM 744 O O . TYR A 1 94 ? -1.978 -5.281 -16.903 1.000 18.297 223 TYR A O 1
ATOM 753 N N . GLN A 1 95 ? -1.640 -7.166 -15.685 1.000 20.052 224 GLN A N 1
ATOM 754 C CA . GLN A 1 95 ? -2.426 -6.667 -14.538 1.000 21.189 224 GLN A CA 1
ATOM 755 C C . GLN A 1 95 ? -1.828 -5.340 -14.087 1.000 21.067 224 GLN A C 1
ATOM 756 O O . GLN A 1 95 ? -2.594 -4.411 -13.806 1.000 20.272 224 GLN A O 1
ATOM 762 N N . GLN A 1 96 ? -0.499 -5.194 -14.082 1.000 20.955 225 GLN A N 1
ATOM 763 C CA . GLN A 1 96 ? 0.117 -3.924 -13.629 1.000 22.200 225 GLN A CA 1
ATOM 764 C C . GLN A 1 96 ? -0.154 -2.804 -14.631 1.000 19.933 225 GLN A C 1
ATOM 765 O O . GLN A 1 96 ? -0.352 -1.662 -14.181 1.000 21.716 225 GLN A O 1
ATOM 771 N N . LEU A 1 97 ? -0.116 -3.083 -15.929 1.000 17.886 226 LEU A N 1
ATOM 772 C CA . LEU A 1 97 ? -0.395 -2.040 -16.948 1.000 16.683 226 LEU A CA 1
ATOM 773 C C . LEU A 1 97 ? -1.856 -1.575 -16.791 1.000 17.715 226 LEU A C 1
ATOM 774 O O . LEU A 1 97 ? -2.094 -0.349 -16.857 1.000 17.126 226 LEU A O 1
ATOM 779 N N . TYR A 1 98 ? -2.767 -2.483 -16.441 1.000 18.356 227 TYR A N 1
ATOM 780 C CA . TYR A 1 98 ? -4.197 -2.140 -16.201 1.000 18.100 227 TYR A CA 1
ATOM 781 C C . TYR A 1 98 ? -4.307 -1.311 -14.925 1.000 17.892 227 TYR A C 1
ATOM 782 O O . TYR A 1 98 ? -5.063 -0.319 -14.874 1.000 19.976 227 TYR A O 1
ATOM 791 N N . ALA A 1 99 ? -3.548 -1.650 -13.876 1.000 19.514 228 ALA A N 1
ATOM 792 C CA . ALA A 1 99 ? -3.541 -0.842 -12.643 1.000 20.357 228 ALA A CA 1
ATOM 793 C C . ALA A 1 99 ? -3.145 0.600 -13.006 1.000 19.824 228 ALA A C 1
ATOM 794 O O . ALA A 1 99 ? -3.614 1.533 -12.342 1.000 21.647 228 ALA A O 1
ATOM 796 N N . GLN A 1 100 ? -2.270 0.777 -14.006 1.000 19.412 229 GLN A N 1
ATOM 797 C CA . GLN A 1 100 ? -1.752 2.097 -14.449 1.000 19.790 229 GLN A CA 1
ATOM 798 C C . GLN A 1 100 ? -2.642 2.685 -15.557 1.000 20.442 229 GLN A C 1
ATOM 799 O O . GLN A 1 100 ? -2.232 3.718 -16.124 1.000 19.331 229 GLN A O 1
ATOM 805 N N . GLY A 1 101 ? -3.803 2.072 -15.850 1.000 20.929 230 GLY A N 1
ATOM 806 C CA . GLY A 1 101 ? -4.880 2.662 -16.682 1.000 19.511 230 GLY A CA 1
ATOM 807 C C . GLY A 1 101 ? -4.960 2.169 -18.103 1.000 20.720 230 GLY A C 1
ATOM 808 O O . GLY A 1 101 ? -5.661 2.820 -18.903 1.000 18.280 230 GLY A O 1
ATOM 809 N N . ARG A 1 102 ? -4.239 1.106 -18.464 1.000 18.041 231 ARG A N 1
ATOM 810 C CA . ARG A 1 102 ? -4.358 0.490 -19.805 1.000 17.308 231 ARG A CA 1
ATOM 811 C C . ARG A 1 102 ? -5.853 0.242 -20.095 1.000 19.235 231 ARG A C 1
ATOM 812 O O . ARG A 1 102 ? -6.567 -0.156 -19.166 1.000 19.223 231 ARG A O 1
ATOM 820 N N . VAL A 1 103 ? -6.286 0.479 -21.329 1.000 17.787 232 VAL A N 1
ATOM 821 C CA . VAL A 1 103 ? -7.615 0.031 -21.839 1.000 21.372 232 VAL A CA 1
ATOM 822 C C . VAL A 1 103 ? -7.389 -0.692 -23.150 1.000 21.068 232 VAL A C 1
ATOM 823 O O . VAL A 1 103 ? -6.340 -0.443 -23.801 1.000 22.052 232 VAL A O 1
ATOM 827 N N . ARG A 1 104 ? -8.339 -1.505 -23.589 1.000 19.336 233 ARG A N 1
ATOM 828 C CA . ARG A 1 104 ? -8.266 -2.089 -24.943 1.000 21.424 233 ARG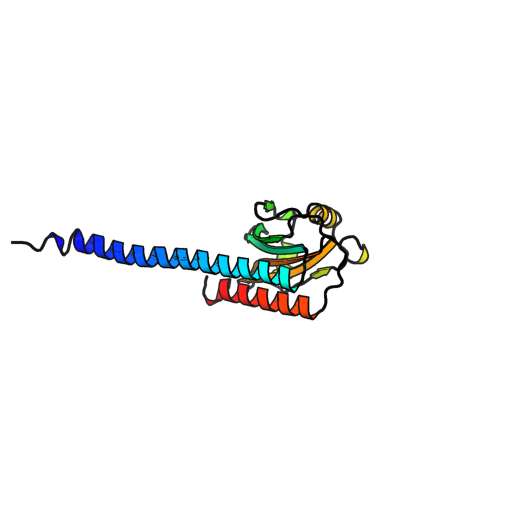 A CA 1
ATOM 829 C C . ARG A 1 104 ? -9.665 -2.041 -25.526 1.000 21.513 233 ARG A C 1
ATOM 830 O O . ARG A 1 104 ? -10.603 -2.413 -24.839 1.000 20.060 233 ARG A O 1
ATOM 838 N N . ALA A 1 105 ? -9.745 -1.736 -26.803 1.000 18.660 234 ALA A N 1
ATOM 839 C CA . ALA A 1 105 ? -10.986 -1.856 -27.584 1.000 19.550 234 ALA A CA 1
ATOM 840 C C . ALA A 1 105 ? -10.593 -2.629 -28.840 1.000 22.748 234 ALA A C 1
ATOM 841 O O . ALA A 1 105 ? -9.912 -2.044 -29.704 1.000 25.366 234 ALA A O 1
ATOM 843 N N . ILE A 1 106 ? -10.919 -3.911 -28.886 1.000 18.791 235 ILE A N 1
ATOM 844 C CA . ILE A 1 106 ? -10.496 -4.813 -30.003 1.000 19.156 235 ILE A CA 1
ATOM 845 C C . ILE A 1 106 ? -11.723 -5.180 -30.816 1.000 18.101 235 ILE A C 1
ATOM 846 O O . ILE A 1 106 ? -12.590 -5.891 -30.292 1.000 17.631 235 ILE A O 1
ATOM 851 N N . ALA A 1 107 ? -11.768 -4.730 -32.075 1.000 18.473 236 ALA A N 1
ATOM 852 C CA . ALA A 1 107 ? -12.899 -4.908 -32.995 1.000 19.425 236 ALA A CA 1
ATOM 853 C C . ALA A 1 107 ? -12.956 -6.364 -33.437 1.000 18.925 236 ALA A C 1
ATOM 854 O O . ALA A 1 107 ? -14.025 -6.890 -33.682 1.000 17.479 236 ALA A O 1
ATOM 856 N N . ASP A 1 108 ? -11.792 -6.996 -33.554 1.000 19.944 237 ASP A N 1
ATOM 857 C CA . ASP A 1 108 ? -11.677 -8.328 -34.185 1.000 20.298 237 ASP A CA 1
ATOM 858 C C . ASP A 1 108 ? -10.485 -9.071 -33.587 1.000 20.021 237 ASP A C 1
ATOM 859 O O . ASP A 1 108 ? -9.332 -8.760 -33.936 1.000 21.134 237 ASP A O 1
ATOM 864 N N . VAL A 1 109 ? -10.751 -9.969 -32.649 1.000 20.257 238 VAL A N 1
ATOM 865 C CA . VAL A 1 109 ? -9.646 -10.667 -31.930 1.000 20.902 238 VAL A CA 1
ATOM 866 C C . VAL A 1 109 ? -8.846 -11.543 -32.911 1.000 22.714 238 VAL A C 1
ATOM 867 O O . VAL A 1 109 ? -7.721 -11.931 -32.529 1.000 23.135 238 VAL A O 1
ATOM 871 N N . HIS A 1 110 ? -9.427 -11.909 -34.056 1.000 22.554 239 HIS A N 1
ATOM 872 C CA . HIS A 1 110 ? -8.793 -12.827 -35.047 1.000 25.998 239 HIS A CA 1
ATOM 873 C C . HIS A 1 110 ? -7.953 -12.035 -36.064 1.000 26.811 239 HIS A C 1
ATOM 874 O O . HIS A 1 110 ? -7.310 -12.666 -36.900 1.000 29.492 239 HIS A O 1
ATOM 881 N N . ASP A 1 111 ? -7.977 -10.706 -36.004 1.000 27.588 240 ASP A N 1
ATOM 882 C CA . ASP A 1 111 ? -7.163 -9.804 -36.850 1.000 27.231 240 ASP A CA 1
ATOM 883 C C . ASP A 1 111 ? -5.728 -9.762 -36.336 1.000 29.262 240 ASP A C 1
ATOM 884 O O . ASP A 1 111 ? -5.427 -9.259 -35.240 1.000 28.015 240 ASP A O 1
ATOM 889 N N . PRO A 1 112 ? -4.748 -10.238 -37.133 1.000 33.874 241 PRO A N 1
ATOM 890 C CA . PRO A 1 112 ? -3.367 -10.298 -36.662 1.000 35.207 241 PRO A CA 1
ATOM 891 C C . PRO A 1 112 ? -2.815 -8.933 -36.228 1.000 34.842 241 PRO A C 1
ATOM 892 O O . PRO A 1 112 ? -1.964 -8.876 -35.362 1.000 37.738 241 PRO A O 1
ATOM 896 N N . THR A 1 113 ? -3.312 -7.832 -36.778 1.000 34.462 242 THR A N 1
ATOM 897 C CA . THR A 1 113 ? -2.772 -6.492 -36.431 1.000 34.909 242 THR A CA 1
ATOM 898 C C . THR A 1 113 ? -3.227 -6.097 -35.017 1.000 32.967 242 THR A C 1
ATOM 899 O O . THR A 1 113 ? -2.606 -5.196 -34.424 1.000 33.148 242 THR A O 1
ATOM 903 N N . ALA A 1 114 ? -4.206 -6.772 -34.415 1.000 29.833 243 ALA A N 1
ATOM 904 C CA . ALA A 1 114 ? -4.578 -6.472 -33.010 1.000 29.260 243 ALA A CA 1
ATOM 905 C C . ALA A 1 114 ? -3.494 -7.023 -32.066 1.000 27.274 243 ALA A C 1
ATOM 906 O O . ALA A 1 114 ? -3.446 -6.581 -30.938 1.000 26.387 243 ALA A O 1
ATOM 908 N N . GLY A 1 115 ? -2.641 -7.944 -32.519 1.000 28.013 244 GLY A N 1
ATOM 909 C CA . GLY A 1 115 ? -1.404 -8.327 -31.798 1.000 27.688 244 GLY A CA 1
ATOM 910 C C . GLY A 1 115 ? -1.629 -9.296 -30.643 1.000 29.263 244 GLY A C 1
ATOM 911 O O . GLY A 1 115 ? -0.746 -9.389 -29.793 1.000 31.381 244 GLY A O 1
ATOM 912 N N . LEU A 1 116 ? -2.777 -9.970 -30.559 1.000 26.222 245 LEU A N 1
ATOM 913 C CA . LEU A 1 116 ? -3.083 -10.809 -29.364 1.000 25.942 245 LEU A CA 1
ATOM 914 C C . LEU A 1 116 ? -2.225 -12.075 -29.430 1.000 24.497 245 LEU A C 1
ATOM 915 O O . LEU A 1 116 ? -2.140 -12.687 -30.541 1.000 25.944 245 LEU A O 1
ATOM 920 N N . ALA A 1 117 ? -1.682 -12.483 -28.279 1.000 25.964 246 ALA A N 1
ATOM 921 C CA . ALA A 1 117 ? -1.068 -13.818 -28.074 1.000 25.266 246 ALA A CA 1
ATOM 922 C C . ALA A 1 117 ? -1.954 -14.881 -28.729 1.000 26.092 246 ALA A C 1
ATOM 923 O O . ALA A 1 117 ? -3.192 -14.807 -28.585 1.000 22.789 246 ALA A O 1
ATOM 925 N N . GLU A 1 118 ? -1.358 -15.870 -29.407 1.000 25.997 247 GLU A N 1
ATOM 926 C CA . GLU A 1 118 ? -2.119 -16.980 -30.024 1.000 26.134 247 GLU A CA 1
ATOM 927 C C . GLU A 1 118 ? -2.933 -17.659 -28.921 1.000 24.494 247 GLU A C 1
ATOM 928 O O . GLU A 1 118 ? -4.125 -17.939 -29.143 1.000 24.284 247 GLU A O 1
ATOM 934 N N . CYS A 1 119 ? -2.322 -17.916 -27.768 1.000 23.550 248 CYS A N 1
ATOM 935 C CA . CYS A 1 119 ? -3.014 -18.664 -26.669 1.000 24.810 248 CYS A CA 1
ATOM 936 C C . CYS A 1 119 ? -4.208 -17.849 -26.130 1.000 22.879 248 CYS A C 1
ATOM 937 O O . CYS A 1 119 ? -5.248 -18.449 -25.796 1.000 21.316 248 CYS A O 1
ATOM 940 N N . LEU A 1 120 ? -4.092 -16.525 -26.140 1.000 21.057 249 LEU A N 1
ATOM 941 C CA . LEU A 1 120 ? -5.215 -15.624 -25.735 1.000 21.995 249 LEU A CA 1
ATOM 942 C C . LEU A 1 120 ? -6.340 -15.659 -26.771 1.000 21.034 249 LEU A C 1
ATOM 943 O O . LEU A 1 120 ? -7.556 -15.694 -26.363 1.000 20.673 249 LEU A O 1
ATOM 948 N N . VAL A 1 121 ? -6.009 -15.653 -28.065 1.000 20.116 250 VAL A N 1
ATOM 949 C CA . VAL A 1 121 ? -7.077 -15.823 -29.096 1.000 21.853 250 VAL A CA 1
ATOM 950 C C . VAL A 1 121 ? -7.793 -17.163 -28.876 1.000 23.687 250 VAL A C 1
ATOM 951 O O . VAL A 1 121 ? -9.027 -17.241 -28.974 1.000 22.462 250 VAL A O 1
ATOM 955 N N . GLU A 1 122 ? -7.041 -18.242 -28.632 1.000 24.038 251 GLU A N 1
ATOM 956 C CA . GLU A 1 122 ? -7.638 -19.571 -28.352 1.000 24.778 251 GLU A CA 1
ATOM 957 C C . GLU A 1 122 ? -8.558 -19.510 -27.124 1.000 20.152 251 GLU A C 1
ATOM 958 O O . GLU A 1 122 ? -9.647 -20.117 -27.118 1.000 23.027 251 GLU A O 1
ATOM 964 N N . PHE A 1 123 ? -8.151 -18.801 -26.099 1.000 19.938 252 PHE A N 1
ATOM 965 C CA . PHE A 1 123 ? -8.922 -18.702 -24.832 1.000 20.793 252 PHE A CA 1
ATOM 966 C C . PHE A 1 123 ? -10.233 -17.977 -25.114 1.000 21.107 252 PHE A C 1
ATOM 967 O O . PHE A 1 123 ? -11.305 -18.479 -24.778 1.000 20.722 252 PHE A O 1
ATOM 975 N N . VAL A 1 124 ? -10.181 -16.828 -25.769 1.000 20.383 253 VAL A N 1
ATOM 976 C CA . VAL A 1 124 ? -11.437 -16.044 -25.966 1.000 21.408 253 VAL A CA 1
ATOM 977 C C . VAL A 1 124 ? -12.356 -16.807 -26.933 1.000 21.820 253 VAL A C 1
ATOM 978 O O . VAL A 1 124 ? -13.606 -16.727 -26.807 1.000 22.097 253 VAL A O 1
ATOM 982 N N . ASP A 1 125 ? -11.800 -17.606 -27.831 1.000 26.048 254 ASP A N 1
ATOM 983 C CA . ASP A 1 125 ? -12.599 -18.488 -28.709 1.000 24.971 254 ASP A CA 1
ATOM 984 C C . ASP A 1 125 ? -13.439 -19.476 -27.894 1.000 24.692 254 ASP A C 1
ATOM 985 O O . ASP A 1 125 ? -14.520 -19.811 -28.381 1.000 24.732 254 ASP A O 1
ATOM 990 N N . GLN A 1 126 ? -13.004 -19.868 -26.701 1.000 25.246 255 GLN A N 1
ATOM 991 C CA . GLN A 1 126 ? -13.756 -20.822 -25.830 1.000 24.018 255 GLN A CA 1
ATOM 992 C C . GLN A 1 126 ? -15.143 -20.227 -25.554 1.000 26.008 255 GLN A C 1
ATOM 993 O O . GLN A 1 126 ? -16.148 -20.997 -25.345 1.000 25.319 255 GLN A O 1
ATOM 999 N N . PHE A 1 127 ? -15.224 -18.899 -25.516 1.000 22.345 256 PHE A N 1
ATOM 1000 C CA . PHE A 1 127 ? -16.458 -18.165 -25.132 1.000 23.134 256 PHE A CA 1
ATOM 1001 C C . PHE A 1 127 ? -17.096 -17.476 -26.368 1.000 23.237 256 PHE A C 1
ATOM 1002 O O . PHE A 1 127 ? -17.990 -16.633 -26.122 1.000 21.335 256 PHE A O 1
ATOM 1010 N N . HIS A 1 128 ? -16.692 -17.841 -27.603 1.000 22.699 257 HIS A N 1
ATOM 1011 C CA A HIS A 1 128 ? -17.290 -17.366 -28.876 0.500 22.721 257 HIS A CA 1
ATOM 1012 C CA B HIS A 1 128 ? -17.275 -17.363 -28.890 0.500 23.070 257 HIS A CA 1
ATOM 1013 C C . HIS A 1 128 ? -17.028 -15.858 -29.026 1.000 20.599 257 HIS A C 1
ATOM 1014 O O . HIS A 1 128 ? -17.800 -15.192 -29.708 1.000 21.568 257 HIS A O 1
ATOM 1027 N N . ILE A 1 129 ? -15.951 -15.361 -28.434 1.000 21.482 258 ILE A N 1
ATOM 1028 C CA . ILE A 1 129 ? -15.650 -13.895 -28.443 1.000 21.537 258 ILE A CA 1
ATOM 1029 C C . ILE A 1 129 ? -15.054 -13.523 -29.804 1.000 20.648 258 ILE A C 1
ATOM 1030 O O . ILE A 1 129 ? -14.066 -14.183 -30.220 1.000 19.376 258 ILE A O 1
ATOM 1035 N N . LYS A 1 130 ? -15.594 -12.483 -30.452 1.000 20.157 259 LYS A N 1
ATOM 1036 C CA . LYS A 1 130 ? -15.019 -11.892 -31.686 1.000 20.315 259 LYS A CA 1
ATOM 1037 C C . LYS A 1 130 ? -14.400 -10.527 -31.414 1.000 20.082 259 LYS A C 1
ATOM 1038 O O . LYS A 1 130 ? -13.493 -10.168 -32.132 1.000 20.696 259 LYS A O 1
ATOM 1044 N N . ALA A 1 131 ? -14.947 -9.759 -30.476 1.000 19.297 260 ALA A N 1
ATOM 1045 C CA . ALA A 1 131 ? -14.585 -8.363 -30.178 1.000 16.658 260 ALA A CA 1
ATOM 1046 C C . ALA A 1 131 ? -14.609 -8.203 -28.658 1.000 16.419 260 ALA A C 1
ATOM 1047 O O . ALA A 1 131 ? -15.503 -8.802 -28.035 1.000 17.114 260 ALA A O 1
ATOM 1049 N N . LYS A 1 132 ? -13.679 -7.441 -28.078 1.000 15.540 261 LYS A N 1
ATOM 1050 C CA . LYS A 1 132 ? -13.656 -7.200 -26.624 1.000 16.186 261 LYS A CA 1
ATOM 1051 C C . LYS A 1 132 ? -13.218 -5.784 -26.294 1.000 15.450 261 LYS A C 1
ATOM 1052 O O . LYS A 1 132 ? -12.363 -5.209 -26.982 1.000 17.556 261 LYS A O 1
ATOM 1058 N N . LEU A 1 133 ? -13.899 -5.225 -25.302 1.000 15.127 262 LEU A N 1
ATOM 1059 C CA . LEU A 1 133 ? -13.615 -3.898 -24.726 1.000 15.732 262 LEU A CA 1
ATOM 1060 C C . LEU A 1 133 ? -13.314 -4.079 -23.246 1.000 15.167 262 LEU A C 1
ATOM 1061 O O . LEU A 1 133 ? -14.163 -4.683 -22.551 1.000 16.151 262 LEU A O 1
ATOM 1066 N N . ILE A 1 134 ? -12.151 -3.607 -22.814 1.000 15.621 263 ILE A N 1
ATOM 1067 C CA . ILE A 1 134 ? -11.522 -3.914 -21.495 1.000 16.389 263 ILE A CA 1
ATOM 1068 C C . ILE A 1 134 ? -11.158 -2.626 -20.786 1.000 15.794 263 ILE A C 1
ATOM 1069 O O . ILE A 1 134 ? -10.358 -1.839 -21.322 1.000 17.921 263 ILE A O 1
ATOM 1074 N N . VAL A 1 135 ? -11.713 -2.401 -19.589 1.000 16.905 264 VAL A N 1
ATOM 1075 C CA . VAL A 1 135 ? -11.323 -1.247 -18.752 1.000 16.142 264 VAL A CA 1
ATOM 1076 C C . VAL A 1 135 ? -11.053 -1.734 -17.339 1.000 17.225 264 VAL A C 1
ATOM 1077 O O . VAL A 1 135 ? -11.683 -2.675 -16.862 1.000 15.212 264 VAL A O 1
ATOM 1081 N N . PRO A 1 136 ? -10.067 -1.135 -16.669 1.000 15.860 265 PRO A N 1
ATOM 1082 C CA . PRO A 1 136 ? -9.743 -1.539 -15.305 1.000 17.256 265 PRO A CA 1
ATOM 1083 C C . PRO A 1 136 ? -10.587 -0.924 -14.184 1.000 16.548 265 PRO A C 1
ATOM 1084 O O . PRO A 1 136 ? -11.019 0.257 -14.220 1.000 18.924 265 PRO A O 1
ATOM 1088 N N . ILE A 1 137 ? -10.666 -1.739 -13.134 1.000 18.026 266 ILE A N 1
ATOM 1089 C CA . ILE A 1 137 ? -11.204 -1.429 -11.792 1.000 17.429 266 ILE A CA 1
ATOM 1090 C C . ILE A 1 137 ? -10.023 -1.558 -10.821 1.000 18.986 266 ILE A C 1
ATOM 1091 O O . ILE A 1 137 ? -9.406 -2.592 -10.784 1.000 18.161 266 ILE A O 1
ATOM 1096 N N . VAL A 1 138 ? -9.731 -0.505 -10.082 1.000 21.957 267 VAL A N 1
ATOM 1097 C CA . VAL A 1 138 ? -8.540 -0.457 -9.199 1.000 24.657 267 VAL A CA 1
ATOM 1098 C C . VAL A 1 138 ? -9.010 -0.196 -7.773 1.000 27.461 267 VAL A C 1
ATOM 1099 O O . VAL A 1 138 ? -10.151 0.265 -7.607 1.000 25.104 267 VAL A O 1
ATOM 1103 N N . GLN A 1 139 ? -8.138 -0.401 -6.783 1.000 31.326 268 GLN A N 1
ATOM 1104 C CA . GLN A 1 139 ? -8.419 -0.048 -5.359 1.000 34.576 268 GLN A CA 1
ATOM 1105 C C . GLN A 1 139 ? -7.227 0.725 -4.775 1.000 38.623 268 GLN A C 1
ATOM 1106 O O . GLN A 1 139 ? -6.118 0.443 -5.284 1.000 36.387 268 GLN A O 1
ATOM 1112 N N . ASN A 1 147 ? -2.045 2.607 -7.006 1.000 51.196 276 ASN A N 1
ATOM 1113 C CA . ASN A 1 147 ? -3.260 1.813 -7.354 1.000 45.625 276 ASN A CA 1
ATOM 1114 C C . ASN A 1 147 ? -2.907 0.345 -7.583 1.000 36.941 276 ASN A C 1
ATOM 1115 O O . ASN A 1 147 ? -1.937 0.084 -8.276 1.000 38.492 276 ASN A O 1
ATOM 1120 N N . GLN A 1 148 ? -3.721 -0.565 -7.061 1.000 33.041 277 GLN A N 1
ATOM 1121 C CA . GLN A 1 148 ? -3.655 -2.021 -7.306 1.000 29.087 277 GLN A CA 1
ATOM 1122 C C . GLN A 1 148 ? -4.862 -2.387 -8.185 1.000 25.600 277 GLN A C 1
ATOM 1123 O O . GLN A 1 148 ? -5.940 -1.770 -8.000 1.000 25.377 277 GLN A O 1
ATOM 1129 N N . LEU A 1 149 ? -4.685 -3.295 -9.127 1.000 22.802 278 LEU A N 1
ATOM 1130 C CA . LEU A 1 149 ? -5.839 -3.804 -9.924 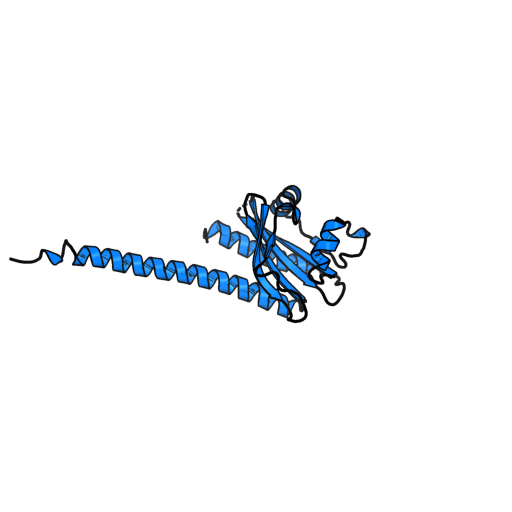1.000 22.692 278 LEU A CA 1
ATOM 1131 C C . LEU A 1 149 ? -6.743 -4.666 -9.035 1.000 24.147 278 LEU A C 1
ATOM 1132 O O . LEU A 1 149 ? -6.234 -5.613 -8.357 1.000 23.494 278 LEU A O 1
ATOM 1137 N N . TRP A 1 150 ? -8.045 -4.363 -9.057 1.000 20.692 279 TRP A N 1
ATOM 1138 C CA . TRP A 1 150 ? -9.094 -5.201 -8.430 1.000 20.668 279 TRP A CA 1
ATOM 1139 C C . TRP A 1 150 ? -9.781 -6.045 -9.513 1.000 20.062 279 TRP A C 1
ATOM 1140 O O . TRP A 1 150 ? -10.152 -7.203 -9.283 1.000 20.268 279 TRP A O 1
ATOM 1151 N N . GLY A 1 151 ? -9.913 -5.533 -10.730 1.000 18.494 280 GLY A N 1
ATOM 1152 C CA . GLY A 1 151 ? -10.542 -6.352 -11.779 1.000 17.591 280 GLY A CA 1
ATOM 1153 C C . GLY A 1 151 ? -10.775 -5.570 -13.059 1.000 17.277 280 GLY A C 1
ATOM 1154 O O . GLY A 1 151 ? -10.127 -4.563 -13.247 1.000 17.300 280 GLY A O 1
ATOM 1155 N N . LEU A 1 152 ? -11.599 -6.130 -13.921 1.000 17.658 281 LEU A N 1
ATOM 1156 C CA . LEU A 1 152 ? -11.832 -5.618 -15.293 1.000 16.948 281 LEU A CA 1
ATOM 1157 C C . LEU A 1 152 ? -13.337 -5.555 -15.491 1.000 17.033 281 LEU A C 1
ATOM 1158 O O . LEU A 1 152 ? -14.041 -6.461 -15.056 1.000 18.478 281 LEU A O 1
ATOM 1163 N N . LEU A 1 153 ? -13.796 -4.473 -16.100 1.000 16.702 282 LEU A N 1
ATOM 1164 C CA . LEU A 1 153 ? -15.154 -4.433 -16.660 1.000 15.161 282 LEU A CA 1
ATOM 1165 C C . LEU A 1 153 ? -15.003 -4.683 -18.168 1.000 14.265 282 LEU A C 1
ATOM 1166 O O . LEU A 1 153 ? -14.223 -3.958 -18.828 1.000 14.865 282 LEU A O 1
ATOM 1171 N N . ILE A 1 154 ? -15.678 -5.694 -18.664 1.000 13.331 283 ILE A N 1
ATOM 1172 C CA . ILE A 1 154 ? -15.435 -6.242 -20.017 1.000 14.953 283 ILE A CA 1
ATOM 1173 C C . ILE A 1 154 ? -16.750 -6.345 -20.778 1.000 14.768 283 ILE A C 1
ATOM 1174 O O . ILE A 1 154 ? -17.733 -6.763 -20.203 1.000 15.526 283 ILE A O 1
ATOM 1179 N N . ALA A 1 155 ? -16.751 -5.926 -22.039 1.000 14.396 284 ALA A N 1
ATOM 1180 C CA . ALA A 1 155 ? -17.835 -6.180 -22.990 1.000 14.770 284 ALA A CA 1
ATOM 1181 C C . ALA A 1 155 ? -17.287 -7.044 -24.106 1.000 14.894 284 ALA A C 1
ATOM 1182 O O . ALA A 1 155 ? -16.172 -6.795 -24.578 1.000 15.977 284 ALA A O 1
ATOM 1184 N N . HIS A 1 156 ? -18.071 -8.040 -24.518 1.000 15.581 285 HIS A N 1
ATOM 1185 C CA . HIS A 1 156 ? -17.758 -8.910 -25.660 1.000 16.691 285 HIS A CA 1
ATOM 1186 C C . HIS A 1 156 ? -18.865 -8.811 -26.700 1.000 17.960 285 HIS A C 1
ATOM 1187 O O . HIS A 1 156 ? -20.055 -8.811 -26.323 1.000 17.171 285 HIS A O 1
ATOM 1194 N N . GLN A 1 157 ? -18.464 -8.826 -27.963 1.000 17.808 286 GLN A N 1
ATOM 1195 C CA . GLN A 1 157 ? -19.355 -9.225 -29.074 1.000 17.606 286 GLN A CA 1
ATOM 1196 C C . GLN A 1 157 ? -18.960 -10.631 -29.516 1.000 17.740 286 GLN A C 1
ATOM 1197 O O . GLN A 1 157 ? -17.759 -10.907 -29.667 1.000 18.401 286 GLN A O 1
ATOM 1203 N N . CYS A 1 158 ? -19.957 -11.482 -29.688 1.000 20.220 287 CYS A N 1
ATOM 1204 C CA . CYS A 1 158 ? -19.784 -12.905 -30.041 1.000 19.602 287 CYS A CA 1
ATOM 1205 C C . CYS A 1 158 ? -20.359 -13.198 -31.426 1.000 22.702 287 CYS A C 1
ATOM 1206 O O . CYS A 1 158 ? -19.823 -14.080 -32.081 1.000 25.190 287 CYS A O 1
ATOM 1209 N N . ASP A 1 159 ? -21.412 -12.495 -31.856 1.000 24.579 288 ASP A N 1
ATOM 1210 C CA . ASP A 1 159 ? -22.081 -12.780 -33.150 1.000 25.368 288 ASP A CA 1
ATOM 1211 C C . ASP A 1 159 ? -21.268 -12.210 -34.304 1.000 26.692 288 ASP A C 1
ATOM 1212 O O . ASP A 1 159 ? -21.387 -12.750 -35.425 1.000 25.626 288 ASP A O 1
ATOM 1217 N N . SER A 1 160 ? -20.475 -11.169 -34.066 1.000 23.093 289 SER A N 1
ATOM 1218 C CA . SER A 1 160 ? -19.851 -10.373 -35.142 1.000 25.264 289 SER A CA 1
ATOM 1219 C C . SER A 1 160 ? -18.657 -9.598 -34.592 1.000 24.026 289 SER A C 1
ATOM 1220 O O . SER A 1 160 ? -18.671 -9.257 -33.409 1.000 21.827 289 SER A O 1
ATOM 1223 N N . VAL A 1 161 ? -17.700 -9.273 -35.453 1.000 24.007 290 VAL A N 1
ATOM 1224 C CA . VAL A 1 161 ? -16.711 -8.202 -35.175 1.000 21.520 290 VAL A CA 1
ATOM 1225 C C . VAL A 1 161 ? -17.464 -6.902 -34.869 1.000 21.904 290 VAL A C 1
ATOM 1226 O O . VAL A 1 161 ? -18.624 -6.716 -35.332 1.000 23.538 290 VAL A O 1
ATOM 1230 N N . ARG A 1 162 ? -16.822 -6.029 -34.114 1.000 20.343 291 ARG A N 1
ATOM 1231 C CA . ARG A 1 162 ? -17.497 -4.802 -33.650 1.000 20.199 291 ARG A CA 1
ATOM 1232 C C . ARG A 1 162 ? -16.479 -3.692 -33.553 1.000 20.362 291 ARG A C 1
ATOM 1233 O O . ARG A 1 162 ? -15.622 -3.740 -32.698 1.000 20.610 291 ARG A O 1
ATOM 1241 N N . GLN A 1 163 ? -16.690 -2.644 -34.331 1.000 22.217 292 GLN A N 1
ATOM 1242 C CA . GLN A 1 163 ? -15.926 -1.395 -34.195 1.000 23.417 292 GLN A CA 1
ATOM 1243 C C . GLN A 1 163 ? -16.503 -0.665 -32.977 1.000 22.593 292 GLN A C 1
ATOM 1244 O O . GLN A 1 163 ? -17.572 -0.032 -33.083 1.000 23.063 292 GLN A O 1
ATOM 1250 N N . TRP A 1 164 ? -15.786 -0.714 -31.860 1.000 20.621 293 TRP A N 1
ATOM 1251 C CA . TRP A 1 164 ? -16.158 0.030 -30.642 1.000 20.249 293 TRP A CA 1
ATOM 1252 C C . TRP A 1 164 ? -15.986 1.523 -30.923 1.000 23.224 293 TRP A C 1
ATOM 1253 O O . TRP A 1 164 ? -15.039 1.923 -31.631 1.000 23.267 293 TRP A O 1
ATOM 1264 N N . VAL A 1 165 ? -16.901 2.316 -30.401 1.000 20.454 294 VAL A N 1
ATOM 1265 C CA . VAL A 1 165 ? -16.901 3.800 -30.509 1.000 22.698 294 VAL A CA 1
ATOM 1266 C C . VAL A 1 165 ? -16.227 4.369 -29.272 1.000 23.735 294 VAL A C 1
ATOM 1267 O O . VAL A 1 165 ? -16.408 3.793 -28.146 1.000 21.262 294 VAL A O 1
ATOM 1271 N N . ASP A 1 166 ? -15.477 5.462 -29.428 1.000 21.826 295 ASP A N 1
ATOM 1272 C CA . ASP A 1 166 ? -14.757 6.119 -28.306 1.000 25.376 295 ASP A CA 1
ATOM 1273 C C . ASP A 1 166 ? -15.682 6.309 -27.098 1.000 24.429 295 ASP A C 1
ATOM 1274 O O . ASP A 1 166 ? -15.243 5.988 -26.020 1.000 21.158 295 ASP A O 1
ATOM 1279 N N . PHE A 1 167 ? -16.933 6.772 -27.241 1.000 20.646 296 PHE A N 1
ATOM 1280 C CA . PHE A 1 167 ? -17.775 7.029 -26.045 1.000 19.941 296 PHE A CA 1
ATOM 1281 C C . PHE A 1 167 ? -18.047 5.722 -25.298 1.000 17.164 296 PHE A C 1
ATOM 1282 O O . PHE A 1 167 ? -18.328 5.800 -24.111 1.000 18.110 296 PHE A O 1
ATOM 1290 N N . GLU A 1 168 ? -18.053 4.585 -25.983 1.000 17.620 297 GLU A N 1
ATOM 1291 C CA . GLU A 1 168 ? -18.335 3.286 -25.307 1.000 18.202 297 GLU A CA 1
ATOM 1292 C C . GLU A 1 168 ? -17.144 3.018 -24.374 1.000 17.863 297 GLU A C 1
ATOM 1293 O O . GLU A 1 168 ? -17.350 2.670 -23.210 1.000 16.364 297 GLU A O 1
ATOM 1299 N N . LEU A 1 169 ? -15.939 3.196 -24.884 1.000 17.978 298 LEU A N 1
ATOM 1300 C CA . LEU A 1 169 ? -14.709 3.020 -24.064 1.000 18.606 298 LEU A CA 1
ATOM 1301 C C . LEU A 1 169 ? -14.688 4.035 -22.910 1.000 19.055 298 LEU A C 1
ATOM 1302 O O . LEU A 1 169 ? -14.458 3.631 -21.763 1.000 17.161 298 LEU A O 1
ATOM 1307 N N . GLU A 1 170 ? -15.020 5.314 -23.169 1.000 19.760 299 GLU A N 1
ATOM 1308 C CA . GLU A 1 170 ? -14.943 6.396 -22.171 1.000 20.610 299 GLU A CA 1
ATOM 1309 C C . GLU A 1 170 ? -15.947 6.155 -21.047 1.000 20.375 299 GLU A C 1
ATOM 1310 O O . GLU A 1 170 ? -15.564 6.231 -19.846 1.000 18.006 299 GLU A O 1
ATOM 1316 N N . LEU A 1 171 ? -17.180 5.809 -21.400 1.000 18.862 300 LEU A N 1
ATOM 1317 C CA . LEU A 1 171 ? -18.230 5.647 -20.370 1.000 19.374 300 LEU A CA 1
ATOM 1318 C C . LEU A 1 171 ? -18.065 4.294 -19.646 1.000 17.167 300 LEU A C 1
ATOM 1319 O O . LEU A 1 171 ? -18.400 4.240 -18.436 1.000 16.563 300 LEU A O 1
ATOM 1324 N N . MET A 1 172 ? -17.602 3.242 -20.316 1.000 16.434 301 MET A N 1
ATOM 1325 C CA . MET A 1 172 ? -17.187 1.996 -19.600 1.000 17.116 301 MET A CA 1
ATOM 1326 C C . MET A 1 172 ? -16.100 2.346 -18.560 1.000 17.054 301 MET A C 1
ATOM 1327 O O . MET A 1 172 ? -16.207 1.910 -17.376 1.000 16.406 301 MET A O 1
ATOM 1332 N N . GLN A 1 173 ? -15.110 3.152 -18.924 1.000 16.325 302 GLN A N 1
ATOM 1333 C CA . GLN A 1 173 ? -14.051 3.572 -17.969 1.000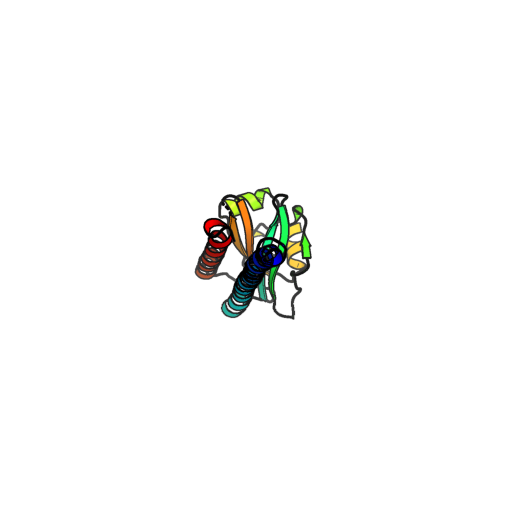 19.095 302 GLN A CA 1
ATOM 1334 C C . GLN A 1 173 ? -14.693 4.349 -16.816 1.000 18.376 302 GLN A C 1
ATOM 1335 O O . GLN A 1 173 ? -14.312 4.137 -15.659 1.000 19.816 302 GLN A O 1
ATOM 1341 N N . GLN A 1 174 ? -15.629 5.251 -17.106 1.000 18.190 303 GLN A N 1
ATOM 1342 C CA . GLN A 1 174 ? -16.272 6.054 -16.042 1.000 19.480 303 GLN A CA 1
ATOM 1343 C C . GLN A 1 174 ? -17.037 5.137 -15.088 1.000 19.656 303 GLN A C 1
ATOM 1344 O O . GLN A 1 174 ? -16.956 5.378 -13.848 1.000 18.356 303 GLN A O 1
ATOM 1350 N N . LEU A 1 175 ? -17.757 4.110 -15.591 1.000 16.349 304 LEU A N 1
ATOM 1351 C CA . LEU A 1 175 ? -18.440 3.141 -14.697 1.000 18.497 304 LEU A CA 1
ATOM 1352 C C . LEU A 1 175 ? -17.427 2.407 -13.815 1.000 18.610 304 LEU A C 1
ATOM 1353 O O . LEU A 1 175 ? -17.645 2.297 -12.611 1.000 20.358 304 LEU A O 1
ATOM 1358 N N . ALA A 1 176 ? -16.333 1.893 -14.402 1.000 18.102 305 ALA A N 1
ATOM 1359 C CA . ALA A 1 176 ? -15.287 1.149 -13.679 1.000 17.717 305 ALA A CA 1
ATOM 1360 C C . ALA A 1 176 ? -14.666 2.065 -12.618 1.000 20.439 305 ALA A C 1
ATOM 1361 O O . ALA A 1 176 ? -14.447 1.607 -11.499 1.000 21.009 305 ALA A O 1
ATOM 1363 N N . ASP A 1 177 ? -14.439 3.343 -12.950 1.000 18.219 306 ASP A N 1
ATOM 1364 C CA . ASP A 1 177 ? -13.880 4.324 -11.986 1.000 20.415 306 ASP A CA 1
ATOM 1365 C C . ASP A 1 177 ? -14.813 4.481 -10.770 1.000 21.542 306 ASP A C 1
ATOM 1366 O O . ASP A 1 177 ? -14.322 4.672 -9.632 1.000 21.916 306 ASP A O 1
ATOM 1371 N N . GLN A 1 178 ? -16.139 4.463 -10.958 1.000 21.028 307 GLN A N 1
ATOM 1372 C CA . GLN A 1 178 ? -17.073 4.547 -9.809 1.000 21.765 307 GLN A CA 1
ATOM 1373 C C . GLN A 1 178 ? -17.038 3.238 -9.029 1.000 21.390 307 GLN A C 1
ATOM 1374 O O . GLN A 1 178 ? -17.195 3.286 -7.772 1.000 26.991 307 GLN A O 1
ATOM 1380 N N . ILE A 1 179 ? -16.846 2.110 -9.675 1.000 21.589 308 ILE A N 1
ATOM 1381 C CA . ILE A 1 179 ? -16.700 0.819 -8.931 1.000 21.873 308 ILE A CA 1
ATOM 1382 C C . ILE A 1 179 ? -15.429 0.922 -8.068 1.000 26.588 308 ILE A C 1
ATOM 1383 O O . ILE A 1 179 ? -15.488 0.512 -6.904 1.000 28.908 308 ILE A O 1
ATOM 1388 N N . SER A 1 180 ? -14.355 1.481 -8.624 1.000 22.136 309 SER A N 1
ATOM 1389 C CA . SER A 1 180 ? -13.031 1.729 -7.964 1.000 22.935 309 SER A CA 1
ATOM 1390 C C . SER A 1 180 ? -13.185 2.607 -6.721 1.000 27.427 309 SER A C 1
ATOM 1391 O O . SER A 1 180 ? -12.585 2.304 -5.662 1.000 27.751 309 SER A O 1
ATOM 1394 N N . ILE A 1 181 ? -13.915 3.694 -6.839 1.000 26.642 310 ILE A N 1
ATOM 1395 C CA . ILE A 1 181 ? -14.216 4.577 -5.684 1.000 33.662 310 ILE A CA 1
ATOM 1396 C C . ILE A 1 181 ? -14.960 3.801 -4.585 1.000 32.340 310 ILE A C 1
ATOM 1397 O O . ILE A 1 181 ? -14.527 3.919 -3.430 1.000 35.674 310 ILE A O 1
ATOM 1402 N N . ALA A 1 182 ? -16.036 3.078 -4.908 1.000 29.160 311 ALA A N 1
ATOM 1403 C CA . ALA A 1 182 ? -16.804 2.233 -3.968 1.000 31.923 311 ALA A CA 1
ATOM 1404 C C . ALA A 1 182 ? -15.839 1.307 -3.244 1.000 34.580 311 ALA A C 1
ATOM 1405 O O . ALA A 1 182 ? -15.716 1.423 -2.018 1.000 43.026 311 ALA A O 1
ATOM 1407 N N . LEU A 1 183 ? -15.147 0.450 -4.003 1.000 39.054 312 LEU A N 1
ATOM 1408 C CA . LEU A 1 183 ? -14.157 -0.520 -3.459 1.000 40.245 312 LEU A CA 1
ATOM 1409 C C . LEU A 1 183 ? -13.027 0.204 -2.708 1.000 43.024 312 LEU A C 1
ATOM 1410 O O . LEU A 1 183 ? -12.263 -0.511 -2.041 1.000 50.698 312 LEU A O 1
ATOM 1415 N N . SER A 1 184 ? -12.884 1.536 -2.808 1.000 42.030 313 SER A N 1
ATOM 1416 C CA . SER A 1 184 ? -11.805 2.284 -2.110 1.000 40.388 313 SER A CA 1
ATOM 1417 C C . SER A 1 184 ? -12.389 3.199 -1.022 1.000 39.929 313 SER A C 1
ATOM 1418 O O . SER A 1 184 ? -12.224 2.881 0.129 1.000 37.997 313 SER A O 1
ATOM 1421 N N . GLN A 1 185 ? -13.035 4.316 -1.383 1.000 40.398 314 GLN A N 1
ATOM 1422 C CA . GLN A 1 185 ? -13.282 5.446 -0.440 1.000 41.796 314 GLN A CA 1
ATOM 1423 C C . GLN A 1 185 ? -14.304 5.043 0.634 1.000 43.181 314 GLN A C 1
ATOM 1424 O O . GLN A 1 185 ? -14.075 5.354 1.833 1.000 41.754 314 GLN A O 1
ATOM 1430 N N . ALA A 1 186 ? -15.368 4.337 0.256 1.000 37.363 315 ALA A N 1
ATOM 1431 C CA . ALA A 1 186 ? -16.370 3.790 1.203 1.000 38.449 315 ALA A CA 1
ATOM 1432 C C . ALA A 1 186 ? -15.782 2.583 1.952 1.000 41.364 315 ALA A C 1
ATOM 1433 O O . ALA A 1 186 ? -16.355 2.217 3.002 1.000 39.476 315 ALA A O 1
ATOM 1435 N N . GLN A 1 187 ? -14.664 2.013 1.460 1.000 36.557 316 GLN A N 1
ATOM 1436 C CA . GLN A 1 187 ? -14.052 0.781 1.992 1.000 40.697 316 GLN A CA 1
ATOM 1437 C C . GLN A 1 187 ? -15.114 -0.316 2.016 1.000 41.342 316 GLN A C 1
ATOM 1438 O O . GLN A 1 187 ? -15.251 -0.986 3.079 1.000 36.235 316 GLN A O 1
ATOM 1444 N N . LEU A 1 188 ? -15.814 -0.453 0.887 1.000 38.683 317 LEU A N 1
ATOM 1445 C CA . LEU A 1 188 ? -16.944 -1.385 0.646 1.000 38.749 317 LEU A CA 1
ATOM 1446 C C . LEU A 1 188 ? -16.373 -2.610 -0.065 1.000 42.987 317 LEU A C 1
ATOM 1447 O O . LEU A 1 188 ? -15.142 -2.480 -0.278 1.000 39.041 317 LEU A O 1
#

Solvent-accessible surface area: 11245 Å² total; per-residue (Å²): 169,94,42,138,46,128,89,44,87,97,150,119,108,92,112,169,86,92,85,139,65,108,73,42,86,113,102,131,91,51,110,112,58,142,89,92,28,87,75,25,0,52,60,17,17,140,121,21,125,1,5,0,0,4,0,18,32,5,69,115,91,2,41,3,84,4,54,7,16,13,40,70,133,117,40,43,71,10,75,127,67,135,29,67,59,140,35,26,65,70,139,100,9,109,73,11,13,152,43,82,52,64,45,6,22,42,3,87,55,123,129,26,64,28,56,156,96,47,29,109,49,6,60,106,17,88,3,70,0,23,0,8,0,6,0,26,84,148,94,13,30,0,9,0,16,0,9,14,4,92,54,81,46,145,28,77,107,112,15,37,99,96,5,38,102,67,0,60,114,16,9,86,31,42,46,163,56,162,105

Organism: Microchaete diplosiphon (NCBI:txid1197)

Radius of gyration: 21.45 Å; Cα contacts (8 Å, |Δi|>4): 287; chains: 1; bounding box: 37×28×83 Å

Secondary structure (DSSP, 8-state):
---HHHHTHHHHHHHHHHHHHHHHHHHHHHHHHHHHHHHHHHHHHHHHT-SEEEEEEEPTTS-EEEEEEEE-TTS---TT-EE-GGGS-HHHHHHHHTT--EEES-TT-GGG---HHHHHHHHHTT-SEEEEEEEE---EEEEEEEEE-SS-----HHHHHHHHHHHHHHHHHTTTT--

B-factor: mean 26.11, std 9.66, range [13.33, 77.1]

InterPro domains:
  IPR000014 PAS domain [PF13426] (2-67)
  IPR000014 PAS domain [PS50112] (299-369)
  IPR000014 PAS domain [SM00091] (301-367)
  IPR000014 PAS domain [TIGR00229] (297-419)
  IPR000014 PAS domain [cd00130] (310-411)
  IPR000700 PAS-associated, C-terminal [PS50113] (371-423)
  IPR001610 PAC motif [SM00086] (372-414)
  IPR003018 GAF domain [PF01590] (114-262)
  IPR003018 GAF domain [SM00065] (113-272)
  IPR003594 Histidine kinase/HSP90-like ATPase domain [PF02518] (533-648)
  IPR003594 Histidine kinase/HSP90-like ATPase domain [SM00387] (532-650)
  IPR003661 Signal transduction histidine kinase, dimerisation/phosphoacceptor domain [PF00512] (420-488)
  IPR003661 Signal transduction histidine kinase, dimerisation/phosphoacceptor domain [SM00388] (420-488)
  IPR003661 Signal transduction histidine kinase, dimerisation/phosphoacceptor domain [cd00082] (418-484)
  IPR004358 Signal transduction histidine kinase-related protein, C-terminal [PR00344] (575-589)
  IPR004358 Signal transduction histidine kinase-related protein, C-terminal [PR00344] (593-603)
  IPR004358 Signal transduction histidine kinase-related protein, C-terminal [PR00344] (610-628)
  IPR004358 Signal transduction histidine 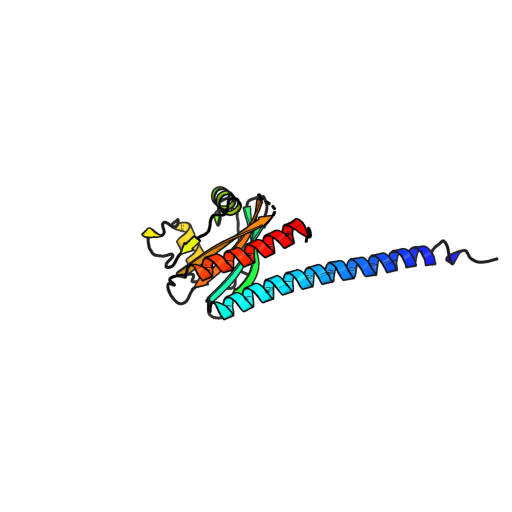kinase-related protein, C-terminal [PR00344] (634-647)
  IPR005467 Histidine kinase domain [PS50109] (427-650)
  IPR013656 PAS fold 4 [PF08448] (308-415)

Foldseek 3Di:
DDPVCVPPDVVVVVVVVVVVVVVVVVVVVVVVLLVVQQCVQQVLCVVVVFQKKWKWFADPQQKIATSYMDHDPVWDDRHVDIGHNVLPPVVNQVVLLVWDKDWFQALPDCVSVDDPVNSVVVVNGQFGIKTWHFAVLVGTGTITMTTHRPHRHDDDPVSNVVSNVVSVVVSCCVHVVVD

Nearest PDB structures (foldseek):
  8k9o-assembly1_A  TM=1.006E+00  e=7.551E-36  Microchaete diplosiphon
  7ckv-assembly1_A  TM=9.178E-01  e=3.453E-23  Microchaete diplosiphon
  7ckv-assembly2_B  TM=9.136E-01  e=1.726E-22  Microchaete diplosiphon
  7lsc-assembly1_D  TM=9.389E-01  e=1.090E-15  Escherichia coli
  7lsc-assembly1_A  TM=9.323E-01  e=8.510E-16  Escherichia coli